Protein AF-A0A3N4KY71-F1 (afdb_monomer)

Secondary structure (DSSP, 8-state):
--HHHHHHHHHHHHH-HHHHHHTTTS-HHHHHHTTSPPPSS--TT--HHHHHHHHHHHHHHHHHHSPPP---TTS-S---HHHHHHHHHHHHHIIIIIIGGGSPTT-S--HHHHGGG-S-GGGGG-TT-------HHHHHHHHHHHHHHHHS-HHHHHHHHHHTHHHHHHHHHHHHH--SS--TTHHHHHHHHHHHHHHHIIIIISSTTGGGS-SS--HHHH-HHHHHHHHHHHHHHH-S----

Structure (mmCIF, N/CA/C/O backbone):
data_AF-A0A3N4KY71-F1
#
_entry.id   AF-A0A3N4KY71-F1
#
loop_
_atom_site.group_PDB
_atom_site.id
_atom_site.type_symbol
_atom_site.label_atom_id
_atom_site.label_alt_id
_atom_site.label_comp_id
_atom_site.label_asym_id
_atom_site.label_entity_id
_atom_site.label_seq_id
_atom_site.pdbx_PDB_ins_code
_atom_site.Cartn_x
_atom_site.Cartn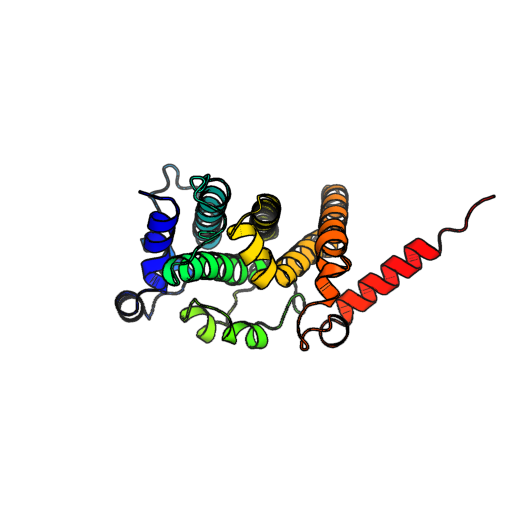_y
_atom_site.Cartn_z
_atom_site.occupancy
_atom_site.B_iso_or_equiv
_atom_site.auth_seq_id
_atom_site.auth_comp_id
_atom_site.auth_asym_id
_atom_site.auth_atom_id
_atom_site.pdbx_PDB_model_num
ATOM 1 N N . MET A 1 1 ? -18.749 11.677 10.607 1.00 60.19 1 MET A N 1
ATOM 2 C CA . MET A 1 1 ? -17.844 10.523 10.806 1.00 60.19 1 MET A CA 1
ATOM 3 C C . MET A 1 1 ? -16.418 11.033 10.727 1.00 60.19 1 MET A C 1
ATOM 5 O O . MET A 1 1 ? -16.183 11.971 9.977 1.00 60.19 1 MET A O 1
ATOM 9 N N . THR A 1 2 ? -15.496 10.505 11.531 1.00 84.38 2 THR A N 1
ATOM 10 C CA . THR A 1 2 ? -14.066 10.832 11.399 1.00 84.38 2 THR A CA 1
ATOM 11 C C . THR A 1 2 ? -13.453 9.978 10.287 1.00 84.38 2 THR A C 1
ATOM 13 O O . THR A 1 2 ? -13.909 8.852 10.074 1.00 84.38 2 THR A O 1
ATOM 16 N N . ALA A 1 3 ? -12.398 10.460 9.622 1.00 85.62 3 ALA A N 1
ATOM 17 C CA . ALA A 1 3 ? -11.693 9.698 8.579 1.00 85.62 3 ALA A CA 1
ATOM 18 C C . ALA A 1 3 ? -11.236 8.313 9.068 1.00 85.62 3 ALA A C 1
ATOM 20 O O . ALA A 1 3 ? -11.264 7.321 8.347 1.00 85.62 3 ALA A O 1
ATOM 21 N N . LEU A 1 4 ? -10.879 8.227 10.349 1.00 87.31 4 LEU A N 1
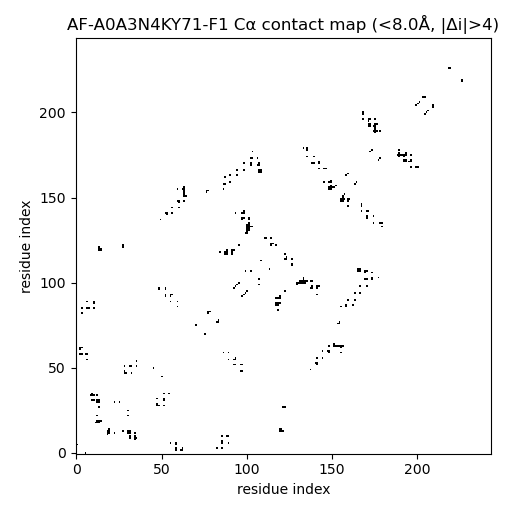ATOM 22 C CA . LEU A 1 4 ? -10.481 6.977 10.972 1.00 87.31 4 LEU A CA 1
ATOM 23 C C . LEU A 1 4 ? -11.653 6.011 11.196 1.00 87.31 4 LEU A C 1
ATOM 25 O O . LEU A 1 4 ? -11.498 4.812 10.982 1.00 87.31 4 LEU A O 1
ATOM 29 N N . SER A 1 5 ? -12.829 6.516 11.588 1.00 88.81 5 SER A N 1
ATOM 30 C CA . SER A 1 5 ? -14.039 5.686 11.700 1.00 88.81 5 SER A CA 1
ATOM 31 C C . SER A 1 5 ? -14.493 5.149 10.340 1.00 88.81 5 SER A C 1
ATOM 33 O O . SER A 1 5 ? -14.963 4.018 10.244 1.00 88.81 5 SER A O 1
ATOM 35 N N . GLU A 1 6 ? -14.291 5.929 9.276 1.00 91.81 6 GLU A N 1
ATOM 36 C CA . GLU A 1 6 ? -14.543 5.496 7.903 1.00 91.81 6 GLU A CA 1
ATOM 37 C C . GLU A 1 6 ? -13.554 4.404 7.478 1.00 91.81 6 GLU A C 1
ATOM 39 O O . GLU A 1 6 ? -13.970 3.358 6.987 1.00 91.81 6 GLU A O 1
ATOM 44 N N . ALA A 1 7 ? -12.264 4.568 7.783 1.00 91.44 7 ALA A N 1
ATOM 45 C CA . ALA A 1 7 ? -11.261 3.533 7.542 1.00 91.44 7 ALA A CA 1
ATOM 46 C C . ALA A 1 7 ? -11.532 2.235 8.320 1.00 91.44 7 ALA A C 1
ATOM 48 O O . ALA A 1 7 ? -11.337 1.141 7.790 1.00 91.44 7 ALA A O 1
ATOM 49 N N . GLN A 1 8 ? -12.015 2.336 9.561 1.00 92.38 8 GLN A N 1
ATOM 50 C CA . GLN A 1 8 ? -12.438 1.179 10.354 1.00 92.38 8 GLN A CA 1
ATOM 51 C C . GLN A 1 8 ? -13.625 0.458 9.714 1.00 92.38 8 GLN A C 1
ATOM 53 O O . GLN A 1 8 ? -13.618 -0.771 9.643 1.00 92.38 8 GLN A O 1
ATOM 58 N N . TYR A 1 9 ? -14.620 1.202 9.224 1.00 92.81 9 TYR A N 1
ATOM 59 C CA . TYR A 1 9 ? -15.756 0.631 8.503 1.00 92.81 9 TYR A CA 1
ATOM 60 C C . TYR A 1 9 ? -15.306 -0.062 7.213 1.00 92.81 9 TYR A C 1
ATOM 62 O O . TYR A 1 9 ? -15.629 -1.232 7.000 1.00 92.81 9 TYR A O 1
ATOM 70 N N . PHE A 1 10 ? -14.486 0.616 6.409 1.00 94.00 10 PHE A N 1
ATOM 71 C CA . PHE A 1 10 ? -13.933 0.086 5.167 1.00 94.00 10 PHE A CA 1
ATOM 72 C C . PHE A 1 10 ? -13.163 -1.224 5.388 1.00 94.00 10 PHE A C 1
ATOM 74 O O . PHE A 1 10 ? -13.387 -2.199 4.673 1.00 94.00 10 PHE A O 1
ATOM 81 N N . LEU A 1 11 ? -12.317 -1.284 6.421 1.00 92.00 11 LEU A N 1
ATOM 82 C CA . LEU A 1 11 ? -11.509 -2.460 6.762 1.00 92.00 11 LEU A CA 1
ATOM 83 C C . LEU A 1 11 ? -12.246 -3.504 7.614 1.00 92.00 11 LEU A C 1
ATOM 85 O O . LEU A 1 11 ? -11.703 -4.588 7.858 1.00 92.00 11 LEU A O 1
ATOM 89 N N . SER A 1 12 ? -13.470 -3.225 8.066 1.00 91.19 12 SER A N 1
ATOM 90 C CA . SER A 1 12 ? -14.244 -4.151 8.898 1.00 91.19 12 SER A CA 1
ATOM 91 C C . SER A 1 12 ? -14.394 -5.546 8.284 1.00 91.19 12 SER A C 1
ATOM 93 O O . SER A 1 12 ? -14.219 -6.509 9.039 1.00 91.19 12 SER A O 1
ATOM 95 N N . PRO A 1 13 ? -14.560 -5.722 6.950 1.00 87.69 13 PRO A N 1
ATOM 96 C CA . PRO A 1 13 ? -14.676 -7.047 6.374 1.00 87.69 13 PRO A CA 1
ATOM 97 C C . PRO A 1 13 ? -13.445 -7.891 6.661 1.00 87.69 13 PRO A C 1
ATOM 99 O O . PRO A 1 13 ? -13.593 -9.092 6.826 1.00 87.69 13 PRO A O 1
ATOM 102 N N . VAL A 1 14 ? -12.249 -7.295 6.743 1.00 86.19 14 VAL A N 1
ATOM 103 C CA . VAL A 1 14 ? -10.957 -8.000 6.833 1.00 86.19 14 VAL A CA 1
ATOM 104 C C . VAL A 1 14 ? -10.339 -7.993 8.233 1.00 86.19 14 VAL A C 1
ATOM 106 O O . VAL A 1 14 ? -9.448 -8.801 8.500 1.00 86.19 14 VAL A O 1
ATOM 109 N N . LEU A 1 15 ? -10.803 -7.115 9.127 1.00 85.94 15 LEU A N 1
ATOM 110 C CA . LEU A 1 15 ? -10.312 -6.998 10.504 1.00 85.94 15 LEU A CA 1
ATOM 111 C C . LEU A 1 15 ? -11.246 -7.615 11.548 1.00 85.94 15 LEU A C 1
ATOM 113 O O . LEU A 1 15 ? -10.749 -8.083 12.582 1.00 85.94 15 LEU A O 1
ATOM 117 N N . ASP A 1 16 ? -12.559 -7.615 11.303 1.00 85.94 16 ASP A N 1
ATOM 118 C CA . ASP A 1 16 ? -13.542 -8.221 12.200 1.00 85.94 16 ASP A CA 1
ATOM 119 C C . ASP A 1 16 ? -13.574 -9.739 12.000 1.00 85.94 16 ASP A C 1
ATOM 121 O O . ASP A 1 16 ? -13.695 -10.261 10.890 1.00 85.94 16 ASP A O 1
ATOM 125 N N . ARG A 1 17 ? -13.470 -10.467 13.112 1.00 82.06 17 ARG A N 1
ATOM 126 C CA . ARG A 1 17 ? -13.488 -11.927 13.138 1.00 82.06 17 ARG A CA 1
ATOM 127 C C . ARG A 1 17 ? -14.810 -12.494 12.628 1.00 82.06 17 ARG A C 1
ATOM 129 O O . ARG A 1 17 ? -14.790 -13.546 11.995 1.00 82.06 17 ARG A O 1
ATOM 136 N N . THR A 1 18 ? -15.931 -11.830 12.896 1.00 82.44 18 THR A N 1
ATOM 137 C CA . THR A 1 18 ? -17.250 -12.298 12.446 1.00 82.44 18 THR A CA 1
ATOM 138 C C . THR A 1 18 ? -17.351 -12.208 10.924 1.00 82.44 18 THR A C 1
ATOM 140 O O . THR A 1 18 ? -17.594 -13.212 10.259 1.00 82.44 18 THR A O 1
ATOM 143 N N . GLN A 1 19 ? -17.009 -11.046 10.367 1.00 82.00 19 GLN A N 1
ATOM 144 C CA . GLN A 1 19 ? -16.960 -10.787 8.929 1.00 82.00 19 GLN A CA 1
ATOM 145 C C . GLN A 1 19 ? -15.947 -11.684 8.201 1.00 82.00 19 GLN A C 1
ATOM 147 O O . GLN A 1 19 ? -16.213 -12.170 7.101 1.00 82.00 19 GLN A O 1
ATOM 152 N N . LEU A 1 20 ? -14.801 -11.969 8.833 1.00 79.00 20 LEU A N 1
ATOM 153 C CA . LEU A 1 20 ? -13.797 -12.907 8.323 1.00 79.00 20 LEU A CA 1
ATOM 154 C C . LEU A 1 20 ? -14.339 -14.320 8.122 1.00 79.00 20 LEU A C 1
ATOM 156 O O . LEU A 1 20 ? -13.936 -14.985 7.168 1.00 79.00 20 LEU A O 1
ATOM 160 N N . LEU A 1 21 ? -15.223 -14.776 9.007 1.00 79.19 21 LEU A N 1
ATOM 161 C CA . LEU A 1 21 ? -15.862 -16.083 8.884 1.00 79.19 21 LEU A CA 1
ATOM 162 C C . LEU A 1 21 ? -16.961 -16.058 7.819 1.00 79.19 21 LEU A C 1
ATOM 164 O O . LEU A 1 21 ? -17.016 -16.973 7.000 1.00 79.19 21 LEU A O 1
ATOM 168 N N . THR A 1 22 ? -17.769 -14.996 7.785 1.00 83.06 22 THR A N 1
ATOM 169 C CA . THR A 1 22 ? -18.856 -14.822 6.808 1.00 83.06 22 THR A CA 1
ATOM 170 C C . THR A 1 22 ? -18.339 -14.789 5.371 1.00 83.06 22 THR A C 1
ATOM 172 O O . THR A 1 22 ? -18.893 -15.441 4.491 1.00 83.06 22 THR A O 1
ATOM 175 N N . HIS A 1 23 ? -17.240 -14.075 5.130 1.00 78.94 23 HIS A N 1
ATOM 176 C CA . HIS A 1 23 ? -16.702 -13.844 3.789 1.00 78.94 23 HIS A CA 1
ATOM 177 C C . HIS A 1 23 ? -15.424 -14.638 3.501 1.00 78.94 23 HIS A C 1
ATOM 179 O O . HIS A 1 23 ? -14.626 -14.247 2.651 1.00 78.94 23 HIS A O 1
ATOM 185 N N . ARG A 1 24 ? -15.203 -15.761 4.196 1.00 75.75 24 ARG A N 1
ATOM 186 C CA . ARG A 1 24 ? -13.956 -16.542 4.099 1.00 75.75 24 ARG A CA 1
ATOM 187 C C . ARG A 1 24 ? -13.609 -16.988 2.672 1.00 75.75 24 ARG A C 1
ATOM 189 O O . ARG A 1 24 ? -12.430 -17.112 2.359 1.00 75.75 24 ARG A O 1
ATOM 196 N N . ASN A 1 25 ? -14.620 -17.219 1.837 1.00 78.88 25 ASN A N 1
ATOM 197 C CA . ASN A 1 25 ? -14.453 -17.738 0.477 1.00 78.88 25 ASN A CA 1
ATOM 198 C C . ASN A 1 25 ? -14.238 -16.642 -0.578 1.00 78.88 25 ASN A C 1
ATOM 200 O O . ASN A 1 25 ? -13.968 -16.964 -1.729 1.00 78.88 25 ASN A O 1
ATOM 204 N N . LEU A 1 26 ? -14.370 -15.366 -0.205 1.00 81.06 26 LEU A N 1
ATOM 205 C CA . LEU A 1 26 ? -14.164 -14.250 -1.123 1.00 81.06 26 LEU A CA 1
ATOM 206 C C . LEU A 1 26 ? -12.697 -13.791 -1.088 1.00 81.06 26 LEU A C 1
ATOM 208 O O . LEU A 1 26 ? -12.095 -13.738 -0.005 1.00 81.06 26 LEU A O 1
ATOM 212 N N . PRO A 1 27 ? -12.106 -13.424 -2.237 1.00 82.75 27 PRO A N 1
ATOM 213 C CA . PRO A 1 27 ? -10.776 -12.837 -2.263 1.00 82.75 27 PRO A CA 1
ATOM 214 C C . PRO A 1 27 ? -10.775 -11.465 -1.568 1.00 82.75 27 PRO A C 1
ATOM 216 O O . PRO A 1 27 ? -11.809 -10.823 -1.393 1.00 82.75 27 PRO A O 1
ATOM 219 N N . LEU A 1 28 ? -9.591 -11.022 -1.131 1.00 85.69 28 LEU A N 1
ATOM 220 C CA . LEU A 1 28 ? -9.423 -9.826 -0.297 1.00 85.69 28 LEU A CA 1
ATOM 221 C C . LEU A 1 28 ? -10.085 -8.578 -0.899 1.00 85.69 28 LEU A C 1
ATOM 223 O O . LEU A 1 28 ? -10.824 -7.884 -0.203 1.00 85.69 28 LEU A O 1
ATOM 227 N N . LEU A 1 29 ? -9.832 -8.320 -2.183 1.00 88.19 29 LEU A N 1
ATOM 228 C CA . LEU A 1 29 ? -10.351 -7.149 -2.887 1.00 88.19 29 LEU A CA 1
ATOM 229 C C . LEU A 1 29 ? -11.879 -7.178 -3.010 1.00 88.19 29 LEU A C 1
ATOM 231 O O . LEU A 1 29 ? -12.509 -6.165 -2.728 1.00 88.19 29 LEU A O 1
ATOM 235 N N . ASP A 1 30 ? -12.478 -8.333 -3.314 1.00 87.50 30 ASP A N 1
ATOM 236 C CA . ASP A 1 30 ? -13.941 -8.479 -3.377 1.00 87.50 30 ASP A CA 1
ATOM 237 C C . ASP A 1 30 ? -14.596 -8.187 -2.026 1.00 87.50 30 ASP A C 1
ATOM 239 O O . ASP A 1 30 ? -15.667 -7.591 -1.958 1.00 87.50 30 ASP A O 1
ATOM 243 N N . ARG A 1 31 ? -13.942 -8.568 -0.924 1.00 87.75 31 ARG A N 1
ATOM 244 C CA . ARG A 1 31 ? -14.452 -8.306 0.429 1.00 87.75 31 ARG A CA 1
ATOM 245 C C . 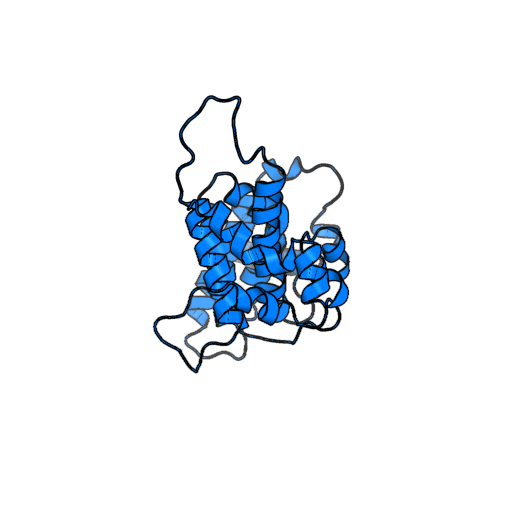ARG A 1 31 ? -14.430 -6.831 0.779 1.00 87.75 31 ARG A C 1
ATOM 247 O O . ARG A 1 31 ? -15.371 -6.344 1.393 1.00 87.75 31 ARG A O 1
ATOM 254 N N . LEU A 1 32 ? -13.353 -6.144 0.413 1.00 89.50 32 LEU A N 1
ATOM 255 C CA . LEU A 1 32 ? -13.221 -4.703 0.617 1.00 89.50 32 LEU A CA 1
ATOM 256 C C . LEU A 1 32 ? -14.132 -3.915 -0.327 1.00 89.50 32 LEU A C 1
ATOM 258 O O . LEU A 1 32 ? -14.579 -2.828 0.019 1.00 89.50 32 LEU A O 1
ATOM 262 N N . ALA A 1 33 ? -14.471 -4.475 -1.487 1.00 90.12 33 ALA A N 1
ATOM 263 C CA . ALA A 1 33 ? -15.411 -3.861 -2.412 1.00 90.12 33 ALA A CA 1
ATOM 264 C C . ALA A 1 33 ? -16.828 -3.722 -1.834 1.00 90.12 33 ALA A C 1
ATOM 266 O O . ALA A 1 33 ? -17.552 -2.808 -2.221 1.00 90.12 33 ALA A O 1
ATOM 267 N N . LEU A 1 34 ? -17.211 -4.578 -0.876 1.00 88.75 34 LEU A N 1
ATOM 268 C CA . LEU A 1 34 ? -18.522 -4.534 -0.212 1.00 88.75 34 LEU A CA 1
ATOM 269 C C . LEU A 1 34 ? -18.744 -3.261 0.612 1.00 88.75 34 LEU A C 1
ATOM 271 O O . LEU A 1 34 ? -19.886 -2.875 0.851 1.00 88.75 34 LEU A O 1
ATOM 275 N N . THR A 1 35 ? -17.665 -2.632 1.077 1.00 90.56 35 THR A N 1
ATOM 276 C CA . THR A 1 35 ? -17.707 -1.432 1.922 1.00 90.56 35 THR A CA 1
ATOM 277 C C . THR A 1 35 ? -17.333 -0.165 1.163 1.00 90.56 35 THR A C 1
ATOM 279 O O . THR A 1 35 ? -17.291 0.905 1.770 1.00 90.56 35 THR A O 1
ATOM 282 N N . LEU A 1 36 ? -17.089 -0.258 -0.150 1.00 89.69 36 LEU A N 1
ATOM 283 C CA . LEU A 1 36 ? -16.794 0.910 -0.968 1.00 89.69 36 LEU A CA 1
ATOM 284 C C . LEU A 1 36 ? -18.019 1.826 -1.091 1.00 89.69 36 LEU A C 1
ATOM 286 O O . LEU A 1 36 ? -19.146 1.342 -1.241 1.00 89.69 36 LEU A O 1
ATOM 290 N N . PRO A 1 37 ? -17.813 3.154 -1.090 1.00 86.38 37 PRO A N 1
ATOM 291 C CA . PRO A 1 37 ? -18.877 4.082 -1.425 1.00 86.38 37 PRO A CA 1
ATOM 292 C C . PRO A 1 37 ? -19.323 3.868 -2.885 1.00 86.38 37 PRO A C 1
ATOM 294 O O . PRO A 1 37 ? -18.501 3.525 -3.742 1.00 86.38 37 PRO A O 1
ATOM 297 N N . PRO A 1 38 ? -20.613 4.077 -3.201 1.00 77.44 38 PRO A N 1
ATOM 298 C CA . PRO A 1 38 ? -21.105 3.958 -4.567 1.00 77.44 38 PRO A CA 1
ATOM 299 C C . PRO A 1 38 ? -20.396 4.980 -5.464 1.00 77.44 38 PRO A C 1
ATOM 301 O O . PRO A 1 38 ? -20.465 6.184 -5.218 1.00 77.44 38 PRO A O 1
ATOM 304 N N . SER A 1 39 ? -19.706 4.499 -6.503 1.00 71.75 39 SER A N 1
ATOM 305 C CA . SER A 1 39 ? -19.050 5.390 -7.463 1.00 71.75 39 SER A CA 1
ATOM 306 C C . SER A 1 39 ? -20.112 6.147 -8.273 1.00 71.75 39 SER A C 1
ATOM 308 O O . SER A 1 39 ? -20.973 5.496 -8.872 1.00 71.75 39 SER A O 1
ATOM 310 N N . PRO A 1 40 ? -20.060 7.490 -8.345 1.00 62.19 40 PRO A N 1
ATOM 311 C CA . PRO A 1 40 ? -21.011 8.284 -9.125 1.00 62.19 40 PRO A CA 1
ATOM 312 C C . PRO A 1 40 ? -20.876 8.051 -10.639 1.00 62.19 40 PRO A C 1
ATOM 314 O O . PRO A 1 40 ? -21.820 8.300 -11.385 1.00 62.19 40 PRO A O 1
ATOM 317 N N . THR A 1 41 ? -19.731 7.536 -11.096 1.00 62.09 41 THR A N 1
ATOM 318 C CA . THR A 1 41 ? -19.477 7.192 -12.498 1.00 62.09 41 THR A CA 1
ATOM 319 C C . THR A 1 41 ? -18.777 5.836 -12.577 1.00 62.09 41 THR A C 1
ATOM 321 O O . THR A 1 41 ? -17.652 5.700 -12.081 1.00 62.09 41 THR A O 1
ATOM 324 N N . PRO A 1 42 ? -19.404 4.801 -13.161 1.00 61.00 42 PRO A N 1
ATOM 325 C CA . PRO A 1 42 ? -18.711 3.557 -13.444 1.00 61.00 42 PRO A CA 1
ATOM 326 C C . PRO A 1 42 ? -17.726 3.809 -14.587 1.00 61.00 42 PRO A C 1
ATOM 328 O O . PRO A 1 42 ? -18.122 3.857 -15.746 1.00 61.00 42 PRO A O 1
ATOM 331 N N . ASP A 1 43 ? -16.448 3.990 -14.256 1.00 70.88 43 ASP A N 1
ATOM 332 C CA . ASP A 1 43 ? -15.378 3.885 -15.244 1.00 70.88 43 ASP A CA 1
ATOM 333 C C . ASP A 1 43 ? -15.193 2.392 -15.583 1.00 70.88 43 ASP A C 1
ATOM 335 O O . ASP A 1 43 ? -14.810 1.610 -14.697 1.00 70.88 43 ASP A O 1
ATOM 339 N N . PRO A 1 44 ? -15.519 1.959 -16.817 1.00 63.84 44 PRO A N 1
ATOM 340 C CA . PRO A 1 44 ? -15.381 0.566 -17.225 1.00 63.84 44 PRO A CA 1
ATOM 341 C C . PRO A 1 44 ? -13.914 0.122 -17.325 1.00 63.84 44 PRO A C 1
ATOM 343 O O . PRO A 1 44 ? -13.660 -1.080 -17.301 1.00 63.84 44 PRO A O 1
ATOM 346 N N . ALA A 1 45 ? -12.955 1.052 -17.408 1.00 70.00 45 ALA A N 1
ATOM 347 C CA . ALA A 1 45 ? -11.528 0.736 -17.468 1.00 70.00 45 ALA A CA 1
ATOM 348 C C . ALA A 1 45 ? -10.909 0.497 -16.080 1.00 70.00 45 ALA A C 1
ATOM 350 O O . ALA A 1 45 ? -9.821 -0.071 -15.970 1.00 70.00 45 ALA A O 1
ATOM 351 N N . GLN A 1 46 ? -11.586 0.913 -15.006 1.00 78.81 46 GLN A N 1
ATOM 352 C CA . GLN A 1 46 ? -11.009 0.872 -13.670 1.00 78.81 46 GLN A CA 1
ATOM 353 C C . GLN A 1 46 ? -11.191 -0.504 -13.013 1.00 78.81 46 GLN A C 1
ATOM 355 O O . GLN A 1 46 ? -12.306 -0.921 -12.671 1.00 78.81 46 GLN A O 1
ATOM 360 N N . THR A 1 47 ? -10.065 -1.186 -12.789 1.00 87.00 47 THR A N 1
ATOM 361 C CA . THR A 1 47 ? -10.017 -2.491 -12.119 1.00 87.00 47 THR A CA 1
ATOM 362 C C . THR A 1 47 ? -10.524 -2.405 -10.677 1.00 87.00 47 THR A C 1
ATOM 364 O O . THR A 1 47 ? -10.484 -1.352 -10.034 1.00 87.00 47 THR A O 1
ATOM 367 N N . LEU A 1 48 ? -10.981 -3.537 -10.132 1.00 88.25 48 LEU A N 1
ATOM 368 C CA . LEU A 1 48 ? -11.415 -3.612 -8.736 1.00 88.25 48 LEU A CA 1
ATOM 369 C C . LEU A 1 48 ? -10.305 -3.187 -7.766 1.00 88.25 48 LEU A C 1
ATOM 371 O O . LEU A 1 48 ? -10.553 -2.436 -6.826 1.00 88.25 48 LEU A O 1
ATOM 375 N N . ALA A 1 49 ? -9.075 -3.634 -8.028 1.00 88.00 49 ALA A N 1
ATOM 376 C CA . ALA A 1 49 ? -7.909 -3.268 -7.237 1.00 88.00 49 ALA A CA 1
ATOM 377 C C . ALA A 1 49 ? -7.665 -1.763 -7.248 1.00 88.00 49 ALA A C 1
ATOM 379 O O . ALA A 1 49 ? -7.493 -1.176 -6.184 1.00 88.00 49 ALA A O 1
ATOM 380 N N . SER A 1 50 ? -7.727 -1.133 -8.426 1.00 89.06 50 SER A N 1
ATOM 381 C CA . SER A 1 50 ? -7.599 0.318 -8.548 1.00 89.06 50 SER A CA 1
ATOM 382 C C . SER A 1 50 ? -8.654 1.034 -7.699 1.00 89.06 50 SER A C 1
ATOM 384 O O . SER A 1 50 ? -8.294 1.879 -6.890 1.00 89.06 50 SER A O 1
ATOM 386 N N . LYS A 1 51 ? -9.930 0.625 -7.754 1.00 90.56 51 LYS A N 1
ATOM 387 C CA . LYS A 1 51 ? -11.004 1.224 -6.932 1.00 90.56 51 LYS A CA 1
ATOM 388 C C . LYS A 1 51 ? -10.730 1.116 -5.431 1.00 90.56 51 LYS A C 1
ATOM 390 O O . LYS A 1 51 ? -10.806 2.112 -4.711 1.00 90.56 51 LYS A O 1
ATOM 395 N N . VAL A 1 52 ? -10.392 -0.088 -4.967 1.00 92.50 52 VAL A N 1
ATOM 396 C CA . VAL A 1 52 ? -10.109 -0.369 -3.551 1.00 92.50 52 VAL A CA 1
ATOM 397 C C . VAL A 1 52 ? -8.896 0.428 -3.064 1.00 92.50 52 VAL A C 1
ATOM 399 O O . VAL A 1 52 ? -8.943 1.034 -1.994 1.00 92.50 52 VAL A O 1
ATOM 402 N N . LEU A 1 53 ? -7.820 0.463 -3.852 1.00 93.44 53 LEU A N 1
ATOM 403 C CA . LEU A 1 53 ? -6.569 1.122 -3.483 1.00 93.44 53 LEU A CA 1
ATOM 404 C C . LEU A 1 53 ? -6.664 2.644 -3.568 1.00 93.44 53 LEU A C 1
ATOM 406 O O . LEU A 1 53 ? -6.165 3.320 -2.674 1.00 93.44 53 LEU A O 1
ATOM 410 N N . THR A 1 54 ? -7.364 3.195 -4.561 1.00 93.38 54 THR A N 1
ATOM 411 C CA . THR A 1 54 ? -7.652 4.634 -4.628 1.00 93.38 54 THR A CA 1
ATOM 412 C C . THR A 1 54 ? -8.454 5.087 -3.410 1.00 93.38 54 THR A C 1
ATOM 414 O O . THR A 1 54 ? -8.125 6.111 -2.812 1.00 93.38 54 THR A O 1
ATOM 417 N N . HIS A 1 55 ? -9.458 4.316 -2.980 1.00 94.44 55 HIS A N 1
ATOM 418 C CA . HIS A 1 55 ? -10.197 4.642 -1.760 1.00 94.44 55 HIS A CA 1
ATOM 419 C C . HIS A 1 55 ? -9.317 4.524 -0.502 1.00 94.44 55 HIS A C 1
ATOM 421 O O . HIS A 1 55 ? -9.340 5.412 0.348 1.00 94.44 55 HIS A O 1
ATOM 427 N N . ALA A 1 56 ? -8.474 3.491 -0.403 1.00 94.94 56 ALA A N 1
ATOM 428 C CA . ALA A 1 56 ? -7.527 3.350 0.705 1.00 94.94 56 ALA A CA 1
ATOM 429 C C . ALA A 1 56 ? -6.522 4.519 0.781 1.00 94.94 56 ALA A C 1
ATOM 431 O O . ALA A 1 56 ? -6.232 5.005 1.876 1.00 94.94 56 ALA A O 1
ATOM 432 N N . LEU A 1 57 ? -6.026 5.002 -0.365 1.00 94.81 57 LEU A N 1
ATOM 433 C CA . LEU A 1 57 ? -5.170 6.190 -0.451 1.00 94.81 57 LEU A CA 1
ATOM 434 C C . LEU A 1 57 ? -5.911 7.457 -0.028 1.00 94.81 57 LEU A C 1
ATOM 436 O O . LEU A 1 57 ? -5.358 8.248 0.730 1.00 94.81 5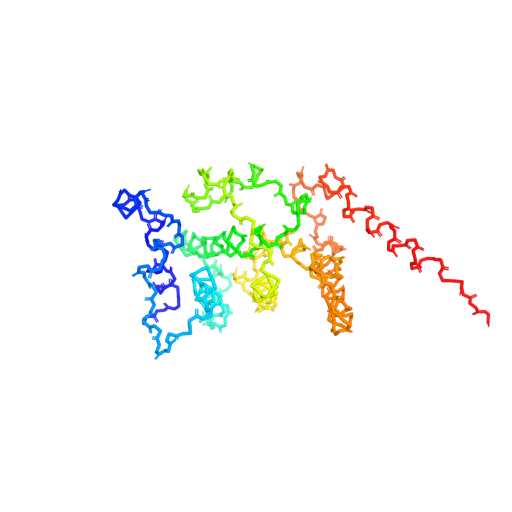7 LEU A O 1
ATOM 440 N N . HIS A 1 58 ? -7.165 7.626 -0.456 1.00 94.06 58 HIS A N 1
ATOM 441 C CA . HIS A 1 58 ? -7.998 8.747 -0.026 1.00 94.06 58 HIS A CA 1
ATOM 442 C C . HIS A 1 58 ? -8.143 8.778 1.502 1.00 94.06 58 HIS A C 1
ATOM 444 O O . HIS A 1 58 ? -7.894 9.806 2.126 1.00 94.06 58 HIS A O 1
ATOM 450 N N . LEU A 1 59 ? -8.455 7.634 2.120 1.00 94.06 59 LEU A N 1
ATOM 451 C CA . LEU A 1 59 ? -8.543 7.516 3.577 1.00 94.06 59 LEU A CA 1
ATOM 452 C C . LEU A 1 59 ? -7.209 7.832 4.262 1.00 94.06 59 LEU A C 1
ATOM 454 O O . LEU A 1 59 ? -7.190 8.568 5.249 1.00 94.06 59 LEU A O 1
ATOM 458 N N . LEU A 1 60 ? -6.090 7.316 3.739 1.00 94.06 60 LEU A N 1
ATOM 459 C CA . LEU A 1 60 ? -4.756 7.607 4.270 1.00 94.06 60 LEU A CA 1
ATOM 460 C C . LEU A 1 60 ? -4.432 9.104 4.186 1.00 94.06 60 LEU A C 1
ATOM 462 O O . LEU A 1 60 ? -3.946 9.674 5.165 1.00 94.06 60 LEU A O 1
ATOM 466 N N . HIS A 1 61 ? -4.721 9.744 3.054 1.00 92.81 61 HIS A N 1
ATOM 467 C CA . HIS A 1 61 ? -4.513 11.174 2.851 1.00 92.81 61 HIS A CA 1
ATOM 468 C C . HIS A 1 61 ? -5.367 11.997 3.825 1.00 92.81 61 HIS A C 1
ATOM 470 O O . HIS A 1 61 ? -4.840 12.862 4.527 1.00 92.81 61 HIS A O 1
ATOM 476 N N . THR A 1 62 ? -6.661 11.685 3.963 1.00 91.50 62 THR A N 1
ATOM 477 C CA . THR A 1 62 ? -7.549 12.387 4.904 1.00 91.50 62 THR A CA 1
ATOM 478 C C . THR A 1 62 ? -7.087 12.189 6.353 1.00 91.50 62 THR A C 1
ATOM 480 O O . THR A 1 62 ? -7.060 13.150 7.121 1.00 91.50 62 THR A O 1
ATOM 483 N N . ILE A 1 63 ? -6.646 10.985 6.747 1.00 89.62 63 ILE A N 1
ATOM 484 C CA . ILE A 1 63 ? -6.060 10.736 8.082 1.00 89.62 63 ILE A CA 1
ATOM 485 C C . ILE A 1 63 ? -4.781 11.563 8.292 1.00 89.62 63 ILE A C 1
ATOM 487 O O . ILE A 1 63 ? -4.558 12.073 9.388 1.00 89.62 63 ILE A O 1
ATOM 491 N N . SER A 1 64 ? -3.952 11.701 7.257 1.00 87.44 64 SER A N 1
ATOM 492 C CA . SER A 1 64 ? -2.663 12.404 7.316 1.00 87.44 64 SER A CA 1
ATOM 493 C C . SER A 1 64 ? -2.806 13.926 7.389 1.00 87.44 64 SER A C 1
ATOM 495 O O . SER A 1 64 ? -1.968 14.593 7.991 1.00 87.44 64 SER A O 1
ATOM 497 N N . THR A 1 65 ? -3.862 14.473 6.786 1.00 86.38 65 THR A N 1
ATOM 498 C CA . THR A 1 65 ? -4.115 15.920 6.690 1.00 86.38 65 THR A CA 1
ATOM 499 C C . THR A 1 65 ? -5.075 16.446 7.752 1.00 86.38 65 THR A C 1
ATOM 501 O O . THR A 1 65 ? -5.094 17.650 8.003 1.00 86.38 65 THR A O 1
ATOM 504 N N . THR A 1 66 ? -5.853 15.577 8.409 1.00 80.69 66 THR A N 1
ATOM 505 C CA . THR A 1 66 ? -6.767 16.003 9.476 1.00 80.69 66 THR A CA 1
ATOM 506 C C . THR A 1 66 ? -5.955 16.491 10.685 1.00 80.69 66 THR A C 1
ATOM 508 O O . THR A 1 66 ? -5.267 15.686 11.322 1.00 80.69 66 THR A O 1
ATOM 511 N N . PRO A 1 67 ? -6.033 17.785 11.054 1.00 62.06 67 PRO A N 1
ATOM 512 C CA . PRO A 1 67 ? -5.300 18.310 12.195 1.00 62.06 67 PRO A CA 1
ATOM 513 C C . PRO A 1 67 ? -5.816 17.647 13.471 1.00 62.06 67 PRO A C 1
ATOM 515 O O . PRO A 1 67 ? -6.987 17.766 13.834 1.00 62.06 67 PRO A O 1
ATOM 518 N N . THR A 1 68 ? -4.936 16.925 14.161 1.00 56.66 68 THR A N 1
ATOM 519 C CA . THR A 1 68 ? -5.246 16.423 15.501 1.00 56.66 68 THR A CA 1
ATOM 520 C C . THR A 1 68 ? -5.272 17.636 16.438 1.00 56.66 68 THR A C 1
ATOM 522 O O . THR A 1 68 ? -4.285 18.376 16.457 1.00 56.66 68 THR A O 1
ATOM 525 N N . PRO A 1 69 ? -6.369 17.909 17.169 1.00 44.81 69 PRO A N 1
ATOM 526 C CA . PRO A 1 69 ? -6.447 19.085 18.024 1.00 44.81 69 PRO A CA 1
ATOM 527 C C . PRO A 1 69 ? -5.313 19.067 19.051 1.00 44.81 69 PRO A C 1
ATOM 529 O O . PRO A 1 69 ? -5.076 18.066 19.725 1.00 44.81 69 PRO A O 1
ATOM 532 N N . THR A 1 70 ? -4.601 20.188 19.124 1.00 38.94 70 THR A N 1
ATOM 533 C CA . THR A 1 70 ? -3.477 20.464 20.016 1.00 38.94 70 THR A CA 1
ATOM 534 C C . THR A 1 70 ? -3.856 20.178 21.469 1.00 38.94 70 THR A C 1
ATOM 536 O O . THR A 1 70 ? -4.514 20.990 22.114 1.00 38.94 70 THR A O 1
ATOM 539 N N . ILE A 1 71 ? -3.428 19.037 22.007 1.00 41.56 71 ILE A N 1
ATOM 540 C CA . ILE A 1 71 ? -3.484 18.746 23.442 1.00 41.56 71 ILE A CA 1
ATOM 541 C C . ILE A 1 71 ? -2.081 18.302 23.855 1.00 41.56 71 ILE A C 1
ATOM 543 O O . ILE A 1 71 ? -1.585 17.313 23.328 1.00 41.56 71 ILE A O 1
ATOM 547 N N . THR A 1 72 ? -1.469 19.111 24.731 1.00 36.84 72 THR A N 1
ATOM 548 C CA . THR A 1 72 ? -0.290 18.926 25.613 1.00 36.84 72 THR A CA 1
ATOM 549 C C . THR A 1 72 ? 0.740 17.809 25.322 1.00 36.84 72 THR A C 1
ATOM 551 O O . THR A 1 72 ? 0.393 16.700 24.941 1.00 36.84 72 THR A O 1
ATOM 554 N N . PRO A 1 73 ? 2.036 18.026 25.635 1.00 43.50 73 PRO A N 1
ATOM 555 C CA . PRO A 1 73 ? 3.153 17.120 25.301 1.00 43.50 73 PRO A CA 1
ATOM 556 C C . PRO A 1 73 ? 3.128 15.719 25.958 1.00 43.50 73 PRO A C 1
ATOM 558 O O . PRO A 1 73 ? 4.093 14.975 25.818 1.00 43.50 73 PRO A O 1
ATOM 561 N N . ALA A 1 74 ? 2.043 15.342 26.639 1.00 41.38 74 ALA A N 1
ATOM 562 C CA . ALA A 1 74 ? 1.798 14.007 27.184 1.00 41.38 74 ALA A CA 1
ATOM 563 C C . ALA A 1 74 ? 0.775 13.175 26.374 1.00 41.38 74 ALA A C 1
ATOM 565 O O . ALA A 1 74 ? 0.559 12.020 26.707 1.00 41.38 74 ALA A O 1
ATOM 566 N N . THR A 1 75 ? 0.155 13.734 25.326 1.00 43.44 75 THR A N 1
ATOM 567 C CA . THR A 1 75 ? -0.937 13.104 24.546 1.00 43.44 75 THR A CA 1
ATOM 568 C C . THR A 1 75 ? -0.618 13.074 23.050 1.00 43.44 75 THR A C 1
ATOM 570 O O . THR A 1 75 ? -1.386 13.536 22.206 1.00 43.44 75 THR A O 1
ATOM 573 N N . THR A 1 76 ? 0.568 12.583 22.697 1.00 44.16 76 THR A N 1
ATOM 574 C CA . THR A 1 76 ? 1.026 12.523 21.308 1.00 44.16 76 THR A CA 1
ATOM 575 C C . THR A 1 76 ? 0.719 11.165 20.670 1.00 44.16 76 THR A C 1
ATOM 577 O O . THR A 1 76 ? 1.178 10.125 21.116 1.00 44.16 76 THR A O 1
ATOM 580 N N . ALA A 1 77 ? 0.000 11.226 19.543 1.00 46.56 77 ALA A N 1
ATOM 581 C CA . ALA A 1 77 ? -0.043 10.226 18.473 1.00 46.56 77 ALA A CA 1
ATOM 582 C C . ALA A 1 77 ? -0.691 8.864 18.789 1.00 46.56 77 ALA A C 1
ATOM 584 O O . ALA A 1 77 ? -0.013 7.936 19.204 1.00 46.56 77 ALA A O 1
ATOM 585 N N . LEU A 1 78 ? -1.968 8.691 18.411 1.00 52.16 78 LEU A N 1
ATOM 586 C CA . LEU A 1 78 ? -2.601 7.370 18.265 1.00 52.16 78 LEU A CA 1
ATOM 587 C C . LEU A 1 78 ? -2.349 6.433 19.480 1.00 52.16 78 LEU A C 1
ATOM 589 O O . LEU A 1 78 ? -1.672 5.417 19.359 1.00 52.16 78 LEU A O 1
ATOM 593 N N . GLU A 1 79 ? -2.877 6.737 20.668 1.00 54.41 79 GLU A N 1
ATOM 594 C CA . GLU A 1 79 ? -2.767 5.799 21.807 1.00 54.41 79 GLU A CA 1
ATOM 595 C C . GLU A 1 79 ? -3.720 4.597 21.686 1.00 54.41 79 GLU A C 1
ATOM 597 O O . GLU A 1 79 ? -3.465 3.530 22.247 1.00 54.41 79 GLU A O 1
ATOM 602 N N . ASN A 1 80 ? -4.791 4.698 20.894 1.00 67.12 80 ASN A N 1
ATOM 603 C CA . ASN A 1 80 ? -5.697 3.571 20.715 1.00 67.12 80 ASN A CA 1
ATOM 604 C C . ASN A 1 80 ? -5.031 2.502 19.844 1.00 67.12 80 ASN A C 1
ATOM 606 O O . ASN A 1 80 ? -4.782 2.696 18.651 1.00 67.12 80 ASN A O 1
ATOM 610 N N . ALA A 1 81 ? -4.811 1.322 20.422 1.00 78.56 81 ALA A N 1
ATOM 611 C CA . ALA A 1 81 ? -4.358 0.141 19.689 1.00 78.56 81 ALA A CA 1
ATOM 612 C C . ALA A 1 81 ? -5.219 -0.126 18.437 1.00 78.56 81 ALA A C 1
ATOM 614 O O . ALA A 1 81 ? -4.702 -0.562 17.410 1.00 78.56 81 ALA A O 1
ATOM 615 N N . THR A 1 82 ? -6.515 0.196 18.497 1.00 83.88 82 THR A N 1
ATOM 616 C CA . THR A 1 82 ? -7.465 0.112 17.379 1.00 83.88 82 THR A CA 1
ATOM 617 C C . THR A 1 82 ? -7.113 1.051 16.227 1.00 83.88 82 THR A C 1
ATOM 619 O O . THR A 1 82 ? -7.150 0.648 15.063 1.00 83.88 82 THR A O 1
ATOM 622 N N . ASP A 1 83 ? -6.723 2.282 16.535 1.00 86.12 83 ASP A N 1
ATOM 623 C CA . ASP A 1 83 ? -6.402 3.311 15.549 1.00 86.12 83 ASP A CA 1
ATOM 624 C C . ASP A 1 83 ? -5.102 2.945 14.827 1.00 86.12 83 ASP A C 1
ATOM 626 O O . ASP A 1 83 ? -5.046 2.940 13.595 1.00 86.12 83 ASP A O 1
ATOM 630 N N . ASN A 1 84 ? -4.091 2.500 15.587 1.00 85.50 84 ASN A N 1
ATOM 631 C CA . ASN A 1 84 ? -2.823 2.026 15.021 1.00 85.50 84 ASN A CA 1
ATOM 632 C C . ASN A 1 84 ? -3.037 0.771 14.182 1.00 85.50 84 ASN A C 1
ATOM 634 O O . ASN A 1 84 ? -2.450 0.623 13.114 1.00 85.50 84 ASN A O 1
ATOM 638 N N . ARG A 1 85 ? -3.897 -0.139 14.648 1.00 88.62 85 ARG A N 1
ATOM 639 C CA . ARG A 1 85 ? -4.261 -1.346 13.906 1.00 88.62 85 ARG A CA 1
ATOM 640 C C . ARG A 1 85 ? -4.936 -1.002 12.578 1.00 88.62 85 ARG A C 1
ATOM 642 O O . ARG A 1 85 ? -4.630 -1.650 11.583 1.00 88.62 85 ARG A O 1
ATOM 649 N N . THR A 1 86 ? -5.807 0.004 12.562 1.00 90.88 86 THR A N 1
ATOM 650 C CA . THR A 1 86 ? -6.506 0.471 11.354 1.00 90.88 86 THR A CA 1
ATOM 651 C C . THR A 1 86 ? -5.521 1.077 10.361 1.00 90.88 86 THR A C 1
ATOM 653 O O . THR A 1 86 ? -5.481 0.656 9.208 1.00 90.88 86 THR A O 1
ATOM 656 N N . LEU A 1 87 ? -4.670 2.000 10.817 1.00 91.06 87 LEU A N 1
ATOM 657 C CA . LEU A 1 87 ? -3.646 2.625 9.981 1.00 91.06 87 LEU A CA 1
ATOM 658 C C . LEU A 1 87 ? -2.672 1.584 9.413 1.00 91.06 87 LEU A C 1
ATOM 660 O O . LEU A 1 87 ? -2.424 1.555 8.212 1.00 91.06 87 LEU A O 1
ATOM 664 N N . ASN A 1 88 ? -2.175 0.677 10.254 1.00 90.50 88 ASN A N 1
ATOM 665 C CA . ASN A 1 88 ? -1.281 -0.390 9.813 1.00 90.50 88 ASN A CA 1
ATOM 666 C C . ASN A 1 88 ? -1.961 -1.332 8.817 1.00 90.50 88 ASN A C 1
ATOM 668 O O . ASN A 1 88 ? -1.317 -1.768 7.872 1.00 90.50 88 ASN A O 1
ATOM 672 N N . ALA A 1 89 ? -3.252 -1.621 8.985 1.00 91.69 89 ALA A N 1
ATOM 673 C CA . ALA A 1 89 ? -3.997 -2.426 8.027 1.00 91.69 89 ALA A CA 1
ATOM 674 C C . ALA A 1 89 ? -4.189 -1.709 6.677 1.00 91.69 89 ALA A C 1
ATOM 676 O O . ALA A 1 89 ? -4.044 -2.359 5.646 1.00 91.69 89 ALA A O 1
ATOM 677 N N . LEU A 1 90 ? -4.439 -0.391 6.655 1.00 93.75 90 LEU A N 1
ATOM 678 C CA . LEU A 1 90 ? -4.448 0.385 5.403 1.00 93.75 90 LEU A CA 1
ATOM 679 C C . LEU A 1 90 ? -3.092 0.295 4.693 1.00 93.75 90 LEU A C 1
ATOM 681 O O . LEU A 1 90 ? -3.032 0.037 3.494 1.00 93.75 90 LEU A O 1
ATOM 685 N N . LEU A 1 91 ? -2.002 0.464 5.441 1.00 93.38 91 LEU A N 1
ATOM 686 C CA . LEU A 1 91 ? -0.650 0.376 4.897 1.00 93.38 91 LEU A CA 1
ATOM 687 C C . LEU A 1 91 ? -0.327 -1.025 4.365 1.00 93.38 91 LEU A C 1
ATOM 689 O O . LEU A 1 91 ? 0.234 -1.150 3.279 1.00 93.38 91 LEU A O 1
ATOM 693 N N . ASP A 1 92 ? -0.713 -2.071 5.096 1.00 91.50 92 ASP A N 1
ATOM 694 C CA . ASP A 1 92 ? -0.531 -3.456 4.663 1.00 91.50 92 ASP A CA 1
ATOM 695 C C . ASP A 1 92 ? -1.308 -3.736 3.369 1.00 91.50 92 ASP A C 1
ATOM 697 O O . ASP A 1 92 ? -0.777 -4.392 2.479 1.00 91.50 92 ASP A O 1
ATOM 701 N N . LEU A 1 93 ? -2.532 -3.209 3.234 1.00 92.44 93 LEU A N 1
ATOM 702 C CA . LEU A 1 93 ? -3.332 -3.320 2.011 1.00 92.44 93 LEU A CA 1
ATOM 703 C C . LEU A 1 93 ? -2.636 -2.653 0.816 1.00 92.44 93 LEU A C 1
ATOM 705 O O . LEU A 1 93 ? -2.469 -3.289 -0.222 1.00 92.44 93 LEU A O 1
ATOM 709 N N . LEU A 1 94 ? -2.205 -1.396 0.972 1.00 93.75 94 LEU A N 1
ATOM 710 C CA . LEU A 1 94 ? -1.526 -0.635 -0.085 1.00 93.75 94 LEU A CA 1
ATOM 711 C C . LEU A 1 94 ? -0.253 -1.333 -0.559 1.00 93.75 94 LEU A C 1
ATOM 713 O O . LEU A 1 94 ? 0.030 -1.417 -1.749 1.00 93.75 94 LEU A O 1
ATOM 717 N N . VAL A 1 95 ? 0.499 -1.883 0.382 1.00 91.38 95 VAL A N 1
ATOM 718 C CA . VAL A 1 95 ? 1.676 -2.687 0.094 1.00 91.38 95 VAL A CA 1
ATOM 719 C C . VAL A 1 95 ? 1.312 -3.951 -0.685 1.00 91.38 95 VAL A C 1
ATOM 721 O O . VAL A 1 95 ? 1.895 -4.212 -1.735 1.00 91.38 95 VAL A O 1
ATOM 724 N N . LEU A 1 96 ? 0.413 -4.767 -0.131 1.00 88.38 96 LEU A N 1
ATOM 725 C CA . LEU A 1 96 ? 0.189 -6.141 -0.580 1.00 88.38 96 LEU A CA 1
ATOM 726 C C . LEU A 1 96 ? -0.503 -6.204 -1.930 1.00 88.38 96 LEU A C 1
ATOM 728 O O . LEU A 1 96 ? -0.238 -7.116 -2.701 1.00 88.38 96 LEU A O 1
ATOM 732 N N . GLU A 1 97 ? -1.384 -5.245 -2.188 1.00 88.56 97 GLU A N 1
ATOM 733 C CA . GLU A 1 97 ? -2.206 -5.210 -3.392 1.00 88.56 97 GLU A CA 1
ATOM 734 C C . GLU A 1 97 ? -1.770 -4.100 -4.361 1.00 88.56 97 GLU A C 1
ATOM 736 O O . GLU A 1 97 ? -2.082 -4.172 -5.547 1.00 88.56 97 GLU A O 1
ATOM 741 N N . GLY A 1 98 ? -1.051 -3.076 -3.891 1.00 89.88 98 GLY A N 1
ATOM 742 C CA . GLY A 1 98 ? -0.623 -1.943 -4.718 1.00 89.88 98 GLY A CA 1
ATOM 743 C C . GLY A 1 98 ? 0.843 -1.985 -5.138 1.00 89.88 98 GLY A C 1
ATOM 744 O O . GLY A 1 98 ? 1.148 -1.733 -6.303 1.00 89.88 98 GLY A O 1
ATOM 745 N N . ILE A 1 99 ? 1.750 -2.315 -4.212 1.00 91.88 99 ILE A N 1
ATOM 746 C CA . ILE A 1 99 ? 3.191 -2.349 -4.501 1.00 91.88 99 ILE A CA 1
ATOM 747 C C . ILE A 1 99 ? 3.590 -3.716 -5.046 1.00 91.88 99 ILE A C 1
ATOM 749 O O . ILE A 1 99 ? 3.972 -3.814 -6.204 1.00 91.88 99 ILE A O 1
ATOM 753 N N . TYR A 1 100 ? 3.483 -4.774 -4.238 1.00 89.56 100 TYR A N 1
ATOM 754 C CA . TYR A 1 100 ? 4.056 -6.085 -4.573 1.00 89.56 100 TYR A CA 1
ATOM 755 C C . TYR A 1 100 ? 3.558 -6.713 -5.880 1.00 89.56 100 TYR A C 1
ATOM 757 O O . TYR A 1 100 ? 4.398 -7.273 -6.579 1.00 89.56 100 TYR A O 1
ATOM 765 N N . PRO A 1 101 ? 2.265 -6.628 -6.250 1.00 88.25 101 PRO A N 1
ATOM 766 C CA . PRO A 1 101 ? 1.795 -7.171 -7.525 1.00 88.25 101 PRO A CA 1
ATOM 767 C C . PRO A 1 101 ? 2.380 -6.448 -8.739 1.00 88.25 101 PRO A C 1
ATOM 769 O O . PRO A 1 101 ? 2.390 -7.013 -9.825 1.00 88.25 101 PRO A O 1
ATOM 772 N N . SER A 1 102 ? 2.857 -5.218 -8.537 1.00 88.06 102 SER A N 1
ATOM 773 C CA . SER A 1 102 ? 3.371 -4.330 -9.576 1.00 88.06 102 SER A CA 1
ATOM 774 C C . SER A 1 102 ? 4.900 -4.317 -9.659 1.00 88.06 102 SER A C 1
ATOM 776 O O . SER A 1 102 ? 5.442 -3.651 -10.537 1.00 88.06 102 SER A O 1
ATOM 778 N N . LEU A 1 103 ? 5.595 -4.994 -8.737 1.00 86.94 103 LEU A N 1
ATOM 779 C CA . LEU A 1 103 ? 7.055 -5.087 -8.732 1.00 86.94 103 LEU A CA 1
ATOM 780 C C . LEU A 1 103 ? 7.531 -6.197 -9.664 1.00 86.94 103 LEU A C 1
ATOM 782 O O . LEU A 1 103 ? 6.931 -7.273 -9.726 1.00 86.94 103 LEU A O 1
ATOM 786 N N . SER A 1 104 ? 8.678 -5.988 -10.301 1.00 84.94 104 SER A N 1
ATOM 787 C CA . SER A 1 104 ? 9.333 -7.052 -11.048 1.00 84.94 104 SER A CA 1
ATOM 788 C C . SER A 1 104 ? 9.804 -8.185 -10.117 1.00 84.94 104 SER A C 1
ATOM 790 O O . SER A 1 104 ? 10.170 -7.949 -8.955 1.00 84.94 104 SER A O 1
ATOM 792 N N . PRO A 1 105 ? 9.850 -9.441 -10.605 1.00 80.12 105 PRO A N 1
ATOM 793 C CA . PRO A 1 105 ? 10.299 -10.575 -9.806 1.00 80.12 105 PRO A CA 1
ATOM 794 C C . PRO A 1 105 ? 11.682 -10.346 -9.183 1.00 80.12 105 PRO A C 1
ATOM 796 O O . PRO A 1 105 ? 12.651 -10.035 -9.870 1.00 80.12 105 PRO A O 1
ATOM 799 N N . GLY A 1 106 ? 11.783 -10.544 -7.867 1.00 77.38 106 GLY A N 1
ATOM 800 C CA . GLY A 1 106 ? 13.030 -10.361 -7.115 1.00 77.38 106 GLY A CA 1
ATOM 801 C C . GLY A 1 106 ? 13.231 -8.963 -6.519 1.00 77.38 106 GLY A C 1
ATOM 802 O O . GLY A 1 106 ? 14.200 -8.772 -5.782 1.00 77.38 106 GLY A O 1
ATOM 803 N N . ILE A 1 107 ? 12.318 -8.018 -6.766 1.00 80.56 107 ILE A N 1
ATOM 804 C CA . ILE A 1 107 ? 12.322 -6.682 -6.157 1.00 80.56 107 ILE A CA 1
ATOM 805 C C . ILE A 1 107 ? 11.464 -6.676 -4.877 1.00 80.56 107 ILE A C 1
ATOM 807 O O . ILE A 1 107 ? 10.427 -7.331 -4.787 1.00 80.56 107 ILE A O 1
ATOM 811 N N . GLY A 1 108 ? 11.919 -5.951 -3.848 1.00 80.00 108 GLY A N 1
ATOM 812 C CA . GLY A 1 108 ? 11.262 -5.884 -2.536 1.00 80.00 108 GLY A CA 1
ATOM 813 C C . GLY A 1 108 ? 11.686 -6.971 -1.537 1.00 80.00 108 GLY A C 1
ATOM 814 O O . GLY A 1 108 ? 12.629 -7.736 -1.745 1.00 80.00 108 GLY A O 1
ATOM 815 N N . ILE A 1 109 ? 11.018 -7.010 -0.379 1.00 78.06 109 ILE A N 1
ATOM 816 C CA . ILE A 1 109 ? 11.277 -8.017 0.660 1.00 78.06 109 ILE A CA 1
ATOM 817 C C . ILE A 1 109 ? 10.451 -9.260 0.334 1.00 78.06 109 ILE A C 1
ATOM 819 O O . ILE A 1 109 ? 9.241 -9.127 0.170 1.00 78.06 109 ILE A O 1
ATOM 823 N N . PRO A 1 110 ? 11.020 -10.481 0.346 1.00 76.44 110 PRO A N 1
ATOM 824 C CA . PRO A 1 110 ? 10.215 -11.687 0.204 1.00 76.44 110 PRO A CA 1
ATOM 825 C C . PRO A 1 110 ? 9.027 -11.655 1.165 1.00 76.44 110 PRO A C 1
ATOM 827 O O . PRO A 1 110 ? 9.205 -11.560 2.384 1.00 76.44 110 PRO A O 1
ATOM 830 N N . LEU A 1 111 ? 7.811 -11.730 0.626 1.00 72.56 111 LEU A N 1
ATOM 831 C CA . LEU A 1 111 ? 6.592 -11.551 1.411 1.00 72.56 111 LEU A CA 1
ATOM 832 C C . LEU A 1 111 ? 6.472 -12.560 2.546 1.00 72.56 111 LEU A C 1
ATOM 834 O O . LEU A 1 111 ? 5.944 -12.221 3.595 1.00 72.56 111 LEU A O 1
ATOM 838 N N . SER A 1 112 ? 7.050 -13.754 2.407 1.00 70.00 112 SER A N 1
ATOM 839 C CA . SER A 1 112 ? 7.166 -14.740 3.489 1.00 70.00 112 SER A CA 1
ATOM 840 C C . SER A 1 112 ? 7.892 -14.199 4.730 1.00 70.00 112 SER A C 1
ATOM 842 O O . SER A 1 112 ? 7.530 -14.530 5.862 1.00 70.00 112 SER A O 1
ATOM 844 N N . ARG A 1 113 ? 8.882 -13.314 4.550 1.00 71.81 113 ARG A N 1
ATOM 845 C CA . ARG A 1 113 ? 9.575 -12.622 5.649 1.00 71.81 113 ARG A CA 1
ATOM 846 C C . ARG A 1 113 ? 8.711 -11.518 6.255 1.00 71.81 113 ARG A C 1
ATOM 848 O O . ARG A 1 113 ? 8.829 -11.255 7.449 1.00 71.81 113 ARG A O 1
ATOM 855 N N . ARG A 1 114 ? 7.819 -10.921 5.463 1.00 71.50 114 ARG A N 1
ATOM 856 C CA . ARG A 1 114 ? 6.983 -9.778 5.852 1.00 71.50 114 ARG A CA 1
ATOM 857 C C . ARG A 1 114 ? 5.613 -10.158 6.424 1.00 71.50 114 ARG A C 1
ATOM 859 O O . ARG A 1 114 ? 5.099 -9.471 7.302 1.00 71.50 114 ARG A O 1
ATOM 866 N N . ALA A 1 115 ? 5.097 -11.321 6.035 1.00 63.53 115 ALA A N 1
ATOM 867 C CA . ALA A 1 115 ? 3.816 -11.918 6.420 1.00 63.53 115 ALA A CA 1
ATOM 868 C C . ALA A 1 115 ? 3.552 -11.938 7.927 1.00 63.53 115 ALA A C 1
ATOM 870 O O . ALA A 1 115 ? 2.415 -11.795 8.386 1.00 63.53 115 ALA A O 1
ATOM 871 N N . ARG A 1 116 ? 4.620 -12.152 8.708 1.00 62.72 116 ARG A N 1
ATOM 872 C CA . ARG A 1 116 ? 4.554 -12.207 10.172 1.00 62.72 116 ARG A CA 1
ATOM 873 C C . ARG A 1 116 ? 4.126 -10.872 10.773 1.00 62.72 116 ARG A C 1
ATOM 875 O O . ARG A 1 116 ? 3.460 -10.872 11.803 1.00 62.72 116 ARG A O 1
ATOM 882 N N . ASN A 1 117 ? 4.427 -9.770 10.094 1.00 68.06 117 ASN A N 1
ATOM 883 C CA . ASN A 1 117 ? 4.216 -8.423 10.603 1.00 68.06 117 ASN A CA 1
ATOM 884 C C . ASN A 1 117 ? 2.912 -7.789 10.101 1.00 68.06 117 ASN A C 1
ATOM 886 O O . ASN A 1 117 ? 2.533 -6.741 10.624 1.00 68.06 117 ASN A O 1
ATOM 890 N N . PHE A 1 118 ? 2.220 -8.406 9.135 1.00 78.69 118 PHE A N 1
ATOM 891 C CA . PHE A 1 118 ? 0.949 -7.900 8.619 1.00 78.69 118 PHE A CA 1
ATOM 892 C C . PHE A 1 118 ? -0.221 -8.157 9.573 1.00 78.69 118 PHE A C 1
ATOM 894 O O . PHE A 1 118 ? -0.350 -9.233 10.168 1.00 78.69 118 PHE A O 1
ATOM 901 N N . VAL A 1 119 ? -1.075 -7.143 9.687 1.00 81.25 119 VAL A N 1
ATOM 902 C CA . VAL A 1 119 ? -2.306 -7.098 10.474 1.00 81.25 119 VAL A CA 1
ATOM 903 C C . VAL A 1 119 ? -3.445 -7.805 9.744 1.00 81.25 119 VAL A C 1
ATOM 905 O O . VAL A 1 119 ? -4.266 -8.448 10.397 1.00 81.25 119 VAL A O 1
ATOM 908 N N . ILE A 1 120 ? -3.502 -7.711 8.410 1.00 77.75 120 ILE A N 1
ATOM 909 C CA . ILE A 1 120 ? -4.559 -8.327 7.595 1.00 77.75 120 ILE A CA 1
ATOM 910 C C . ILE A 1 120 ? -4.358 -9.852 7.566 1.00 77.75 120 ILE A C 1
ATOM 912 O O . ILE A 1 120 ? -3.419 -10.325 6.922 1.00 77.75 120 ILE A O 1
ATOM 916 N N . PRO A 1 121 ? -5.238 -10.660 8.192 1.00 65.19 121 PRO A N 1
ATOM 917 C CA . PRO A 1 121 ? -5.020 -12.104 8.315 1.00 65.19 121 PRO A CA 1
ATOM 918 C C . PRO A 1 121 ? -5.108 -12.845 6.976 1.00 65.19 121 PRO A C 1
ATOM 920 O O . PRO A 1 121 ? -4.382 -13.812 6.757 1.00 65.19 121 PRO A O 1
ATOM 923 N N . ALA A 1 122 ? -5.969 -12.370 6.068 1.00 58.34 122 ALA A N 1
ATOM 924 C CA . ALA A 1 122 ? -6.185 -12.961 4.746 1.00 58.34 122 ALA A CA 1
ATOM 925 C C . ALA A 1 122 ? -4.941 -12.888 3.838 1.00 58.34 122 ALA A C 1
ATOM 927 O O . ALA A 1 122 ? -4.801 -13.703 2.930 1.00 58.34 122 ALA A O 1
ATOM 928 N N . SER A 1 123 ? -4.007 -11.973 4.124 1.00 55.84 123 SER A N 1
ATOM 929 C CA . SER A 1 123 ? -2.755 -11.836 3.373 1.00 55.84 123 SER A CA 1
ATOM 930 C C . SER A 1 123 ? -1.821 -13.033 3.537 1.00 55.84 123 SER A C 1
ATOM 932 O O . SER A 1 123 ? -1.109 -13.385 2.606 1.00 55.84 123 SER A O 1
ATOM 934 N N . ARG A 1 124 ? -1.846 -13.708 4.696 1.00 54.62 124 ARG A N 1
ATOM 935 C CA . ARG A 1 124 ? -0.914 -14.803 5.014 1.00 54.62 124 ARG A CA 1
ATOM 936 C C . ARG A 1 124 ? -1.157 -16.064 4.188 1.00 54.62 124 ARG A C 1
ATOM 938 O O . ARG A 1 124 ? -0.219 -16.823 3.977 1.00 54.62 124 ARG A O 1
ATOM 945 N N . ALA A 1 125 ? -2.393 -16.281 3.738 1.00 49.34 125 ALA A N 1
ATOM 946 C CA . ALA A 1 125 ? -2.771 -17.447 2.940 1.00 49.34 125 ALA A CA 1
ATOM 947 C C . ALA A 1 125 ? -2.544 -17.248 1.429 1.00 49.34 125 ALA A C 1
ATOM 949 O O . ALA A 1 125 ? -2.439 -18.234 0.712 1.00 49.34 125 ALA A O 1
ATOM 950 N N . LYS A 1 126 ? -2.446 -15.996 0.954 1.00 53.66 126 LYS A N 1
ATOM 951 C CA . LYS A 1 126 ? -2.359 -15.638 -0.474 1.00 53.66 126 LYS A CA 1
ATOM 952 C C . LYS A 1 126 ? -0.966 -15.230 -0.962 1.00 53.66 126 LYS A C 1
ATOM 954 O O . LYS A 1 126 ? -0.815 -14.859 -2.116 1.00 53.66 126 LYS A O 1
ATOM 959 N N . ILE A 1 127 ? 0.070 -15.338 -0.126 1.00 53.50 127 ILE A N 1
ATOM 960 C CA . ILE A 1 127 ? 1.457 -14.986 -0.504 1.00 53.50 127 ILE A CA 1
ATOM 961 C C . ILE A 1 127 ? 1.958 -15.797 -1.711 1.00 53.50 127 ILE A C 1
ATOM 963 O O . ILE A 1 127 ? 2.858 -15.360 -2.419 1.00 53.50 127 ILE A O 1
ATOM 967 N N . THR A 1 128 ? 1.365 -16.962 -1.957 1.00 48.34 128 THR A N 1
ATOM 968 C CA . THR A 1 128 ? 1.656 -17.834 -3.100 1.00 48.34 128 THR A CA 1
ATOM 969 C C . THR A 1 128 ? 0.883 -17.490 -4.377 1.00 48.34 128 THR A C 1
ATOM 971 O O . THR A 1 128 ? 1.214 -18.034 -5.421 1.00 48.34 128 THR A O 1
ATOM 974 N N . GLU A 1 129 ? -0.113 -16.603 -4.318 1.00 52.50 129 GLU A N 1
ATOM 975 C CA . GLU A 1 129 ? -1.017 -16.265 -5.430 1.00 52.50 129 GLU A CA 1
ATOM 976 C C . GLU A 1 129 ? -1.162 -14.745 -5.590 1.00 52.50 129 GLU A C 1
ATOM 978 O O . GLU A 1 129 ? -2.264 -14.228 -5.788 1.00 52.50 129 GLU A O 1
ATOM 983 N N . ILE A 1 130 ? -0.064 -13.996 -5.459 1.00 60.69 130 ILE A N 1
ATOM 984 C CA . ILE A 1 130 ? -0.085 -12.628 -5.971 1.00 60.69 130 ILE A CA 1
ATOM 985 C C . ILE A 1 130 ? -0.148 -12.732 -7.486 1.00 60.69 130 ILE A C 1
ATOM 987 O O . ILE A 1 130 ? 0.797 -13.183 -8.128 1.00 60.69 130 ILE A O 1
ATOM 991 N N . GLU A 1 131 ? -1.306 -12.367 -8.022 1.00 62.53 131 GLU A N 1
ATOM 992 C CA . GLU A 1 131 ? -1.515 -12.202 -9.449 1.00 62.53 131 GLU A CA 1
ATOM 993 C C . GLU A 1 131 ? -0.525 -11.143 -9.939 1.00 62.53 131 GLU A C 1
ATOM 995 O O . GLU A 1 131 ? -0.526 -10.018 -9.435 1.00 62.53 131 GLU A O 1
ATOM 1000 N N . ASP A 1 132 ? 0.365 -11.536 -10.854 1.00 66.31 132 ASP A N 1
ATOM 1001 C CA . ASP A 1 132 ? 1.335 -10.633 -11.468 1.00 66.31 132 ASP A CA 1
ATOM 1002 C C . ASP A 1 132 ? 0.564 -9.564 -12.251 1.00 66.31 132 ASP A C 1
ATOM 1004 O O . ASP A 1 132 ? 0.040 -9.803 -13.342 1.00 66.31 132 ASP A O 1
ATOM 1008 N N . ARG A 1 133 ? 0.426 -8.394 -11.630 1.00 73.06 133 ARG A N 1
ATOM 1009 C CA . ARG A 1 133 ? -0.315 -7.245 -12.133 1.00 73.06 133 ARG A CA 1
ATOM 1010 C C . ARG A 1 133 ? 0.688 -6.110 -12.219 1.00 73.06 133 ARG A C 1
ATOM 1012 O O . ARG A 1 133 ? 0.710 -5.239 -11.354 1.00 73.06 133 ARG A O 1
ATOM 1019 N N . ARG A 1 134 ? 1.504 -6.119 -13.279 1.00 78.94 134 ARG A N 1
ATOM 1020 C CA . ARG A 1 134 ? 2.476 -5.060 -13.622 1.00 78.94 134 ARG A CA 1
ATOM 1021 C C . ARG A 1 134 ? 1.795 -3.756 -14.049 1.00 78.94 134 ARG A C 1
ATOM 1023 O O . ARG A 1 134 ? 1.997 -3.247 -15.147 1.00 78.94 134 ARG A O 1
ATOM 1030 N N . ASP A 1 135 ? 0.949 -3.224 -13.176 1.00 85.56 135 ASP A N 1
ATOM 1031 C CA . ASP A 1 135 ? 0.245 -1.963 -13.357 1.00 85.56 135 ASP A CA 1
ATOM 1032 C C . ASP A 1 135 ? 1.111 -0.820 -12.815 1.00 85.56 135 ASP A C 1
ATOM 1034 O O . ASP A 1 135 ? 1.039 -0.428 -11.647 1.00 85.56 135 ASP A O 1
ATOM 1038 N N . VAL A 1 136 ? 1.957 -0.281 -13.695 1.00 87.06 136 VAL A N 1
ATOM 1039 C CA . VAL A 1 136 ? 2.868 0.833 -13.388 1.00 87.06 136 VAL A CA 1
ATOM 1040 C C . VAL A 1 136 ? 2.101 2.077 -12.929 1.00 87.06 136 VAL A C 1
ATOM 1042 O O . VAL A 1 136 ? 2.583 2.819 -12.071 1.00 87.06 136 VAL A O 1
ATOM 1045 N N . ARG A 1 137 ? 0.889 2.311 -13.452 1.00 88.00 137 ARG A N 1
ATOM 1046 C CA . ARG A 1 137 ? 0.062 3.468 -13.071 1.00 88.00 137 ARG A CA 1
ATOM 1047 C C . ARG A 1 137 ? -0.444 3.323 -11.641 1.00 88.00 137 ARG A C 1
ATOM 1049 O O . ARG A 1 137 ? -0.352 4.270 -10.863 1.00 88.00 137 ARG A O 1
ATOM 1056 N N . LEU A 1 138 ? -0.922 2.135 -11.277 1.00 89.50 138 LEU A N 1
ATOM 1057 C CA . LEU A 1 138 ? -1.345 1.836 -9.913 1.00 89.50 138 LEU A CA 1
ATOM 1058 C C . LEU A 1 138 ? -0.175 1.925 -8.927 1.00 89.50 138 LEU A C 1
ATOM 1060 O O . LEU A 1 138 ? -0.316 2.554 -7.875 1.00 89.50 138 LEU A O 1
ATOM 1064 N N . LEU A 1 139 ? 0.982 1.354 -9.282 1.00 92.50 139 LEU A N 1
ATOM 1065 C CA . LEU A 1 139 ? 2.198 1.455 -8.475 1.00 92.50 139 LEU A CA 1
ATOM 1066 C C . LEU A 1 139 ? 2.563 2.916 -8.217 1.00 92.50 139 LEU A C 1
ATOM 1068 O O . LEU A 1 139 ? 2.790 3.297 -7.070 1.00 92.50 139 LEU A O 1
ATOM 1072 N N . ARG A 1 140 ? 2.565 3.734 -9.274 1.00 93.31 140 ARG A N 1
ATOM 1073 C CA . ARG A 1 140 ? 2.827 5.173 -9.200 1.00 93.31 140 ARG A CA 1
ATOM 1074 C C . ARG A 1 140 ? 1.899 5.850 -8.201 1.00 93.31 140 ARG A C 1
ATOM 1076 O O . ARG A 1 140 ? 2.388 6.430 -7.238 1.00 93.31 140 ARG A O 1
ATOM 1083 N N . SER A 1 141 ? 0.583 5.709 -8.365 1.00 93.38 141 SER A N 1
ATOM 1084 C CA . SER A 1 141 ? -0.393 6.336 -7.465 1.00 93.38 141 SER A CA 1
ATOM 1085 C C . SER A 1 141 ? -0.207 5.914 -6.005 1.00 93.38 141 SER A C 1
ATOM 1087 O O . SER A 1 141 ? -0.303 6.745 -5.101 1.00 93.38 141 SER A O 1
ATOM 1089 N N . VAL A 1 142 ? 0.090 4.634 -5.758 1.00 95.81 142 VAL A N 1
ATOM 1090 C CA . VAL A 1 142 ? 0.315 4.119 -4.400 1.00 95.81 142 VAL A CA 1
ATOM 1091 C C . VAL A 1 142 ? 1.602 4.675 -3.797 1.00 95.81 142 VAL A C 1
ATOM 1093 O O . VAL A 1 142 ? 1.590 5.141 -2.658 1.00 95.81 142 VAL A O 1
ATOM 1096 N N . VAL A 1 143 ? 2.706 4.656 -4.544 1.00 96.12 143 VAL A N 1
ATOM 1097 C CA . VAL A 1 143 ? 3.996 5.176 -4.074 1.00 96.12 143 VAL A CA 1
ATOM 1098 C C . VAL A 1 143 ? 3.911 6.682 -3.827 1.00 96.12 143 VAL A C 1
ATOM 1100 O O . VAL A 1 143 ? 4.384 7.145 -2.791 1.00 96.12 143 VAL A O 1
ATOM 1103 N N . GLU A 1 144 ? 3.266 7.446 -4.709 1.00 95.75 144 GLU A N 1
ATOM 1104 C CA . GLU A 1 144 ? 3.057 8.888 -4.523 1.00 95.75 144 GLU A CA 1
ATOM 1105 C C . GLU A 1 144 ? 2.264 9.197 -3.257 1.00 95.75 144 GLU A C 1
ATOM 1107 O O . GLU A 1 144 ? 2.716 10.003 -2.443 1.00 95.75 144 GLU A O 1
ATOM 1112 N N . GLY A 1 145 ? 1.139 8.513 -3.032 1.00 95.31 145 GLY A N 1
ATOM 1113 C CA . GLY A 1 145 ? 0.345 8.726 -1.822 1.00 95.31 145 GLY A CA 1
ATOM 1114 C C . GLY A 1 145 ? 1.085 8.331 -0.538 1.00 95.31 145 GLY A C 1
ATOM 1115 O O . GLY A 1 145 ? 0.939 8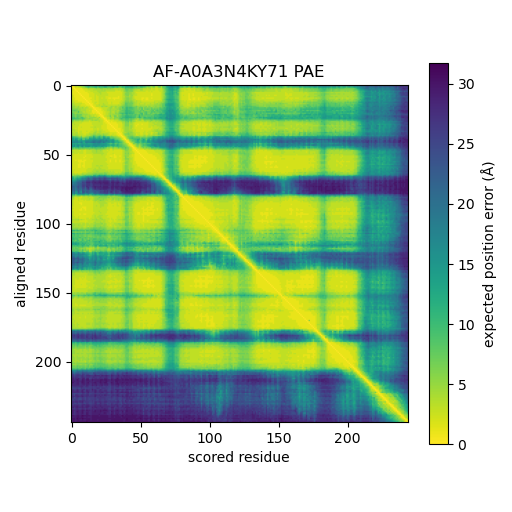.988 0.493 1.00 95.31 145 GLY A O 1
ATOM 1116 N N . LEU A 1 146 ? 1.940 7.303 -0.585 1.00 95.62 146 LEU A N 1
ATOM 1117 C CA . LEU A 1 146 ? 2.794 6.940 0.551 1.00 95.62 146 LEU A CA 1
ATOM 1118 C C . LEU A 1 146 ? 3.917 7.959 0.793 1.00 95.62 146 LEU A C 1
ATOM 1120 O O . LEU A 1 146 ? 4.237 8.236 1.949 1.00 95.62 146 LEU A O 1
ATOM 1124 N N . LEU A 1 147 ? 4.506 8.530 -0.262 1.00 94.81 147 LEU A N 1
ATOM 1125 C CA . LEU A 1 147 ? 5.494 9.607 -0.148 1.00 94.81 147 LEU A CA 1
ATOM 1126 C C . LEU A 1 147 ? 4.866 10.887 0.410 1.00 94.81 147 LEU A C 1
ATOM 1128 O O . LEU A 1 147 ? 5.472 11.542 1.260 1.00 94.81 147 LEU A O 1
ATOM 1132 N N . GLU A 1 148 ? 3.647 11.216 -0.014 1.00 93.88 148 GLU A N 1
ATOM 1133 C CA . GLU A 1 148 ? 2.883 12.338 0.528 1.00 93.88 148 GLU A CA 1
ATOM 1134 C C . GLU A 1 148 ? 2.594 12.133 2.022 1.00 93.88 148 GLU A C 1
ATOM 1136 O O . GLU A 1 148 ? 2.923 12.996 2.838 1.00 93.88 148 GLU A O 1
ATOM 1141 N N . ALA A 1 149 ? 2.085 10.957 2.406 1.00 91.19 149 ALA A N 1
ATOM 1142 C CA . ALA A 1 149 ? 1.850 10.605 3.807 1.00 91.19 149 ALA A CA 1
ATOM 1143 C C . ALA A 1 149 ? 3.147 10.583 4.639 1.00 91.19 149 ALA A C 1
ATOM 1145 O O . ALA A 1 149 ? 3.140 10.885 5.831 1.00 91.19 149 ALA A O 1
ATOM 1146 N N . LEU A 1 150 ? 4.290 10.249 4.033 1.00 90.25 150 LEU A N 1
ATOM 1147 C CA . LEU A 1 150 ? 5.599 10.343 4.684 1.00 90.25 150 LEU A CA 1
ATOM 1148 C C . LEU A 1 150 ? 6.042 11.805 4.874 1.00 90.25 150 LEU A C 1
ATOM 1150 O O . LEU A 1 150 ? 6.714 12.127 5.861 1.00 90.25 150 LEU A O 1
ATOM 1154 N N . GLY A 1 151 ? 5.664 12.684 3.944 1.00 87.00 151 GLY A N 1
ATOM 1155 C CA . GLY A 1 151 ? 5.935 14.120 3.965 1.00 87.00 151 GLY A CA 1
ATOM 1156 C C . GLY A 1 151 ? 5.035 14.921 4.910 1.00 87.00 151 GLY A C 1
ATOM 1157 O O . GLY A 1 151 ? 5.496 15.926 5.449 1.00 87.00 151 GLY A O 1
ATOM 1158 N N . SER A 1 152 ? 3.805 14.464 5.166 1.00 83.00 152 SER A N 1
ATOM 1159 C CA . SER A 1 152 ? 2.802 15.175 5.979 1.00 83.00 152 SER A CA 1
ATOM 1160 C C . SER A 1 152 ? 3.155 15.282 7.469 1.00 83.00 152 SER A C 1
ATOM 1162 O O . SER A 1 152 ? 2.590 16.101 8.189 1.00 83.00 152 SER A O 1
ATOM 1164 N N . GLY A 1 153 ? 4.085 14.457 7.958 1.00 78.81 153 GLY A N 1
ATOM 1165 C CA . GLY A 1 153 ? 4.409 14.368 9.382 1.00 78.81 153 GLY A CA 1
ATOM 1166 C C . GLY A 1 153 ? 3.347 13.622 10.204 1.00 78.81 153 GLY A C 1
ATOM 1167 O O . GLY A 1 153 ? 2.451 12.963 9.677 1.00 78.81 153 GLY A O 1
ATOM 1168 N N . GLY A 1 154 ? 3.487 13.667 11.530 1.00 83.25 154 GLY A N 1
ATOM 1169 C CA . GLY A 1 154 ? 2.545 13.033 12.454 1.00 83.25 154 GLY A CA 1
ATOM 1170 C C . GLY A 1 154 ? 2.571 11.499 12.444 1.00 83.25 154 GLY A C 1
ATOM 1171 O O . GLY A 1 154 ? 3.581 10.859 12.139 1.00 83.25 154 GLY A O 1
ATOM 1172 N N . ALA A 1 155 ? 1.451 10.896 12.843 1.00 82.00 155 ALA A N 1
ATOM 1173 C CA . ALA A 1 155 ? 1.362 9.455 13.062 1.00 82.00 155 ALA A CA 1
ATOM 1174 C C . ALA A 1 155 ? 1.359 8.635 11.761 1.00 82.00 155 ALA A C 1
ATOM 1176 O O . ALA A 1 155 ? 1.958 7.562 11.734 1.00 82.00 155 ALA A O 1
ATOM 1177 N N . ALA A 1 156 ? 0.756 9.147 10.681 1.00 85.88 156 ALA A N 1
ATOM 1178 C CA . ALA A 1 156 ? 0.800 8.513 9.363 1.00 85.88 156 ALA A CA 1
ATOM 1179 C C . ALA A 1 156 ? 2.237 8.443 8.828 1.00 85.88 156 ALA A C 1
ATOM 1181 O O . ALA A 1 156 ? 2.718 7.355 8.511 1.00 85.88 156 ALA A O 1
ATOM 1182 N N . ALA A 1 157 ? 2.972 9.561 8.861 1.00 87.50 157 ALA A N 1
ATOM 1183 C CA . ALA A 1 157 ? 4.378 9.586 8.463 1.00 87.50 157 ALA A CA 1
ATOM 1184 C C . ALA A 1 157 ? 5.245 8.643 9.305 1.00 87.50 157 ALA A C 1
ATOM 1186 O O . ALA A 1 157 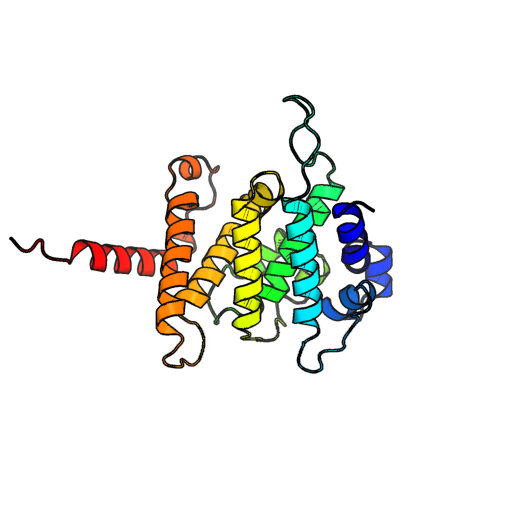? 6.150 7.989 8.781 1.00 87.50 157 ALA A O 1
ATOM 1187 N N . ARG A 1 158 ? 4.981 8.556 10.616 1.00 85.12 158 ARG A N 1
ATOM 1188 C CA . ARG A 1 158 ? 5.665 7.611 11.506 1.00 85.12 158 ARG A CA 1
ATOM 1189 C C . ARG A 1 158 ? 5.369 6.162 11.112 1.00 85.12 158 ARG A C 1
ATOM 1191 O O . ARG A 1 158 ? 6.306 5.390 10.940 1.00 85.12 158 ARG A O 1
ATOM 1198 N N . ALA A 1 159 ? 4.102 5.810 10.898 1.00 86.06 159 ALA A N 1
ATOM 1199 C CA . ALA A 1 159 ? 3.704 4.457 10.517 1.00 86.06 159 ALA A CA 1
ATOM 1200 C C . ALA A 1 159 ? 4.277 4.038 9.151 1.00 86.06 159 ALA A C 1
ATOM 1202 O O . ALA A 1 159 ? 4.815 2.937 9.027 1.00 86.06 159 ALA A O 1
ATOM 1203 N N . VAL A 1 160 ? 4.243 4.928 8.148 1.00 89.44 160 VAL A N 1
ATOM 1204 C CA . VAL A 1 160 ? 4.861 4.683 6.833 1.00 89.44 160 VAL A CA 1
ATOM 1205 C C . VAL A 1 160 ? 6.363 4.445 6.988 1.00 89.44 160 VAL A C 1
ATOM 1207 O O . VAL A 1 160 ? 6.885 3.463 6.461 1.00 89.44 160 VAL A O 1
ATOM 1210 N N . ARG A 1 161 ? 7.056 5.291 7.760 1.00 87.94 161 ARG A N 1
ATOM 1211 C CA . ARG A 1 161 ? 8.501 5.169 8.003 1.00 87.94 161 ARG A CA 1
ATOM 1212 C C . ARG A 1 161 ? 8.874 3.863 8.702 1.00 87.94 161 ARG A C 1
ATOM 1214 O O . ARG A 1 161 ? 9.838 3.218 8.310 1.00 87.94 161 ARG A O 1
ATOM 1221 N N . GLU A 1 162 ? 8.133 3.485 9.737 1.00 83.38 162 GLU A N 1
ATOM 1222 C CA . GLU A 1 162 ? 8.445 2.311 10.559 1.00 83.38 162 GLU A CA 1
ATOM 1223 C C . GLU A 1 162 ? 8.097 0.990 9.861 1.00 83.38 162 GLU A C 1
ATOM 1225 O O . GLU A 1 162 ? 8.775 -0.013 10.087 1.00 83.38 162 GLU A O 1
ATOM 1230 N N . ARG A 1 163 ? 7.052 0.962 9.020 1.00 84.56 163 ARG A N 1
ATOM 1231 C CA . ARG A 1 163 ? 6.539 -0.291 8.437 1.00 84.56 163 ARG A CA 1
ATOM 1232 C C . ARG A 1 163 ? 6.758 -0.445 6.943 1.00 84.56 163 ARG A C 1
ATOM 1234 O O . ARG A 1 163 ? 6.955 -1.580 6.511 1.00 84.56 163 ARG A O 1
ATOM 1241 N N . CYS A 1 164 ? 6.693 0.635 6.168 1.00 88.81 164 CYS A N 1
ATOM 1242 C CA . CYS A 1 164 ? 6.587 0.581 4.704 1.00 88.81 164 CYS A CA 1
ATOM 1243 C C . CYS A 1 164 ? 7.755 1.231 3.963 1.00 88.81 164 CYS A C 1
ATOM 1245 O O . CYS A 1 164 ? 7.782 1.182 2.739 1.00 88.81 164 CYS A O 1
ATOM 1247 N N . LEU A 1 165 ? 8.728 1.815 4.670 1.00 89.50 165 LEU A N 1
ATOM 1248 C CA . LEU A 1 165 ? 9.834 2.545 4.046 1.00 89.50 165 LEU A CA 1
ATOM 1249 C C . LEU A 1 165 ? 10.593 1.710 3.004 1.00 89.50 165 LEU A C 1
ATOM 1251 O O . LEU A 1 165 ? 10.920 2.216 1.936 1.00 89.50 165 LEU A O 1
ATOM 1255 N N . VAL A 1 166 ? 10.845 0.431 3.291 1.00 88.88 166 VAL A N 1
ATOM 1256 C CA . VAL A 1 166 ? 11.565 -0.455 2.362 1.00 88.88 166 VAL A CA 1
ATOM 1257 C C . VAL A 1 166 ? 10.753 -0.728 1.095 1.00 88.88 166 VAL A C 1
ATOM 1259 O O . VAL A 1 166 ? 11.321 -0.833 0.015 1.00 88.88 166 VAL A O 1
ATOM 1262 N N . ASP A 1 167 ? 9.430 -0.803 1.188 1.00 91.06 167 ASP A N 1
ATOM 1263 C CA . ASP A 1 167 ? 8.567 -1.060 0.028 1.00 91.06 167 ASP A CA 1
ATOM 1264 C C . ASP A 1 167 ? 8.318 0.206 -0.772 1.00 91.06 167 ASP A C 1
ATOM 1266 O O . ASP A 1 167 ? 8.228 0.136 -1.989 1.00 91.06 167 ASP A O 1
ATOM 1270 N N . VAL A 1 168 ? 8.280 1.364 -0.106 1.00 93.00 168 VAL A N 1
ATOM 1271 C CA . VAL A 1 168 ? 8.329 2.666 -0.780 1.00 93.00 168 VAL A CA 1
ATOM 1272 C C . VAL A 1 168 ? 9.635 2.783 -1.565 1.00 93.00 168 VAL A C 1
ATOM 1274 O O . VAL A 1 168 ? 9.603 3.144 -2.735 1.00 93.00 168 VAL A O 1
ATOM 1277 N N . LEU A 1 169 ? 10.777 2.408 -0.977 1.00 92.44 169 LEU A N 1
ATOM 1278 C CA . LEU A 1 169 ? 12.057 2.352 -1.693 1.00 92.44 169 LEU A CA 1
ATOM 1279 C C . LEU A 1 169 ? 12.032 1.360 -2.861 1.00 92.44 169 LEU A C 1
ATOM 1281 O O . LEU A 1 169 ? 12.579 1.666 -3.918 1.00 92.44 169 LEU A O 1
ATOM 1285 N N . ALA A 1 170 ? 11.406 0.195 -2.686 1.00 91.75 170 ALA A N 1
ATOM 1286 C CA . ALA A 1 170 ? 11.267 -0.796 -3.746 1.00 91.75 170 ALA A CA 1
ATOM 1287 C C . ALA A 1 170 ? 10.398 -0.278 -4.899 1.00 91.75 170 ALA A C 1
ATOM 1289 O O . ALA A 1 170 ? 10.834 -0.339 -6.041 1.00 91.75 170 ALA A O 1
ATOM 1290 N N . GLY A 1 171 ? 9.234 0.306 -4.602 1.00 92.56 171 GLY A N 1
ATOM 1291 C CA . GLY A 1 171 ? 8.340 0.897 -5.597 1.00 92.56 171 GLY A CA 1
ATOM 1292 C C . GLY A 1 171 ? 8.952 2.105 -6.308 1.00 92.56 171 GLY A C 1
ATOM 1293 O O . GLY A 1 171 ? 8.893 2.183 -7.529 1.00 92.56 171 GLY A O 1
ATOM 1294 N N . CYS A 1 172 ? 9.622 3.006 -5.582 1.00 93.06 172 CYS A N 1
ATOM 1295 C CA . CYS A 1 172 ? 10.402 4.085 -6.198 1.00 93.06 172 CYS A CA 1
ATOM 1296 C C . CYS A 1 172 ? 11.508 3.531 -7.108 1.00 93.06 172 CYS A C 1
ATOM 1298 O O . CYS A 1 172 ? 11.756 4.084 -8.173 1.00 93.06 172 CYS A O 1
ATOM 1300 N N . GLY A 1 173 ? 12.181 2.455 -6.686 1.00 90.50 173 GLY A N 1
ATOM 1301 C CA . GLY A 1 173 ? 13.235 1.809 -7.464 1.00 90.50 173 GLY A CA 1
ATOM 1302 C C . GLY A 1 173 ? 12.702 1.166 -8.742 1.00 90.50 173 GLY A C 1
ATOM 1303 O O . GLY A 1 173 ? 13.305 1.343 -9.795 1.00 90.50 173 GLY A O 1
ATOM 1304 N N . GLU A 1 174 ? 11.555 0.489 -8.664 1.00 90.31 174 GLU A N 1
ATOM 1305 C CA . GLU A 1 174 ? 10.840 -0.034 -9.831 1.00 90.31 174 GLU A CA 1
ATOM 1306 C C . GLU A 1 174 ? 10.545 1.102 -10.818 1.00 90.31 174 GLU A C 1
ATOM 1308 O O . GLU A 1 174 ? 11.000 1.052 -11.952 1.00 90.31 174 GLU A O 1
ATOM 1313 N N . LEU A 1 175 ? 9.904 2.185 -10.365 1.00 90.62 175 LEU A N 1
ATOM 1314 C CA . LEU A 1 175 ? 9.537 3.325 -11.218 1.00 90.62 175 LEU A CA 1
ATOM 1315 C C . LEU A 1 175 ? 10.753 4.060 -11.812 1.00 90.62 175 LEU A C 1
ATOM 1317 O O . LEU A 1 175 ? 10.676 4.601 -12.911 1.00 90.62 175 LEU A O 1
ATOM 1321 N N . ALA A 1 176 ? 11.884 4.080 -11.105 1.00 89.25 176 ALA A N 1
ATOM 1322 C CA . ALA A 1 176 ? 13.109 4.742 -11.549 1.00 89.25 176 ALA A CA 1
ATOM 1323 C C . ALA A 1 176 ? 13.924 3.898 -12.547 1.00 89.25 176 ALA A C 1
ATOM 1325 O O . ALA A 1 176 ? 14.485 4.419 -13.520 1.00 89.25 176 ALA A O 1
ATOM 1326 N N . PHE A 1 177 ? 14.038 2.592 -12.296 1.00 85.50 177 PHE A N 1
ATOM 1327 C CA . PHE A 1 177 ? 15.039 1.740 -12.945 1.00 85.50 177 PHE A CA 1
ATOM 1328 C C . PHE A 1 177 ? 14.453 0.619 -13.799 1.00 85.50 177 PHE A C 1
ATOM 1330 O O . PHE A 1 177 ? 15.154 0.166 -14.702 1.00 85.50 177 PHE A O 1
ATOM 1337 N N . GLY A 1 178 ? 13.204 0.223 -13.565 1.00 80.56 178 GLY A N 1
ATOM 1338 C CA . GLY A 1 178 ? 12.508 -0.801 -14.339 1.00 80.56 178 GLY A CA 1
ATOM 1339 C C . GLY A 1 178 ? 11.003 -0.558 -14.476 1.00 80.56 178 GLY A C 1
ATOM 1340 O O . GLY A 1 178 ? 10.254 -1.507 -14.258 1.00 80.56 178 GLY A O 1
ATOM 1341 N N . PRO A 1 179 ? 10.526 0.655 -1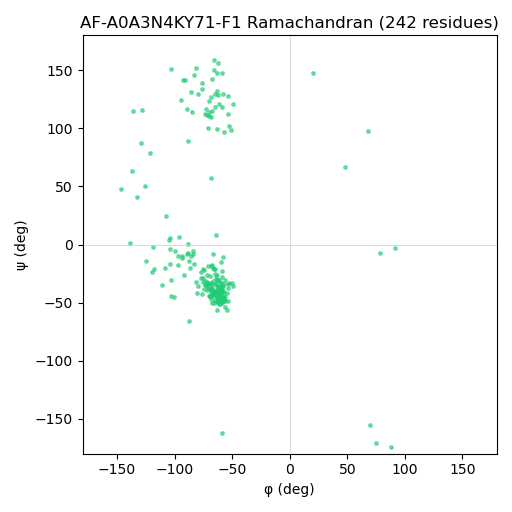4.840 1.00 67.69 179 PRO A N 1
ATOM 1342 C CA . PRO A 1 179 ? 9.171 0.746 -15.374 1.00 67.69 179 PRO A CA 1
ATOM 1343 C C . PRO A 1 179 ? 9.129 -0.154 -16.623 1.00 67.69 179 PRO A C 1
ATOM 1345 O O . PRO A 1 179 ? 10.170 -0.366 -17.241 1.00 67.69 179 PRO A O 1
ATOM 1348 N N . GLY A 1 180 ? 7.989 -0.772 -16.931 1.00 67.56 180 GLY A N 1
ATOM 1349 C CA . GLY A 1 180 ? 7.852 -1.744 -18.026 1.00 67.56 180 GLY A CA 1
ATOM 1350 C C . GLY A 1 180 ? 8.216 -1.218 -19.427 1.00 67.56 180 GLY A C 1
ATOM 1351 O O . GLY A 1 180 ? 8.924 -0.233 -19.579 1.00 67.56 180 GLY A O 1
ATOM 1352 N N . ASP A 1 181 ? 7.774 -1.923 -20.472 1.00 56.31 181 ASP A N 1
ATOM 1353 C CA . ASP A 1 181 ? 8.250 -1.704 -21.846 1.00 56.31 181 ASP A CA 1
ATOM 1354 C C . ASP A 1 181 ? 8.124 -0.238 -22.301 1.00 56.31 181 ASP A C 1
ATOM 1356 O O . ASP A 1 181 ? 7.026 0.295 -22.452 1.00 56.31 181 ASP A O 1
ATOM 1360 N N . GLY A 1 182 ? 9.295 0.380 -22.479 1.00 55.34 182 GLY A N 1
ATOM 1361 C CA . GLY A 1 182 ? 9.477 1.821 -22.518 1.00 55.34 182 GLY A CA 1
ATOM 1362 C C . GLY A 1 182 ? 9.046 2.507 -23.807 1.00 55.34 182 GLY A C 1
ATOM 1363 O O . GLY A 1 182 ? 9.438 2.121 -24.910 1.00 55.34 182 GLY A O 1
ATOM 1364 N N . GLU A 1 183 ? 8.316 3.603 -23.631 1.00 52.88 183 GLU A N 1
ATOM 1365 C CA . GLU A 1 183 ? 8.105 4.635 -24.645 1.00 52.88 183 GLU A CA 1
ATOM 1366 C C . GLU A 1 183 ? 8.986 5.864 -24.345 1.00 52.88 183 GLU A C 1
ATOM 1368 O O . GLU A 1 183 ? 9.300 6.163 -23.194 1.00 52.88 183 GLU A O 1
ATOM 1373 N N . GLU A 1 184 ? 9.379 6.613 -25.381 1.00 50.53 184 GLU A N 1
ATOM 1374 C CA . GLU A 1 184 ? 10.304 7.767 -25.312 1.00 50.53 184 GLU A CA 1
ATOM 1375 C C . GLU A 1 184 ? 9.845 8.914 -24.375 1.00 50.53 184 GLU A C 1
ATOM 1377 O O . GLU A 1 184 ? 10.635 9.797 -24.052 1.00 50.53 184 GLU A O 1
ATOM 1382 N N . GLY A 1 185 ? 8.600 8.894 -23.882 1.00 55.91 185 GLY A N 1
ATOM 1383 C CA . GLY A 1 185 ? 8.092 9.815 -22.853 1.00 55.91 185 GLY A CA 1
ATOM 1384 C C . GLY A 1 185 ? 8.395 9.405 -21.404 1.00 55.91 185 GLY A C 1
ATOM 1385 O O . GLY A 1 185 ? 8.150 10.182 -20.484 1.00 55.91 185 GLY A O 1
ATOM 1386 N N . GLU A 1 186 ? 8.928 8.203 -21.177 1.00 67.81 186 GLU A N 1
ATOM 1387 C CA . GLU A 1 186 ? 9.170 7.666 -19.835 1.00 67.81 186 GLU A CA 1
ATOM 1388 C C . GLU A 1 186 ? 10.536 8.056 -19.255 1.00 67.81 186 GLU A C 1
ATOM 1390 O O . GLU A 1 186 ? 10.749 7.919 -18.053 1.00 67.81 186 GLU A O 1
ATOM 1395 N N . GLU A 1 187 ? 11.479 8.563 -20.057 1.00 76.19 187 GLU A N 1
ATOM 1396 C CA . GLU A 1 187 ? 12.832 8.864 -19.568 1.00 76.19 187 GLU A CA 1
ATOM 1397 C C . GLU A 1 187 ? 12.868 10.062 -18.606 1.00 76.19 187 GLU A C 1
ATOM 1399 O O . GLU A 1 187 ? 13.469 9.969 -17.535 1.00 76.19 187 GLU A O 1
ATOM 1404 N N . GLU A 1 188 ? 12.165 11.154 -18.925 1.00 82.25 188 GLU A N 1
ATOM 1405 C CA . GLU A 1 188 ? 12.034 12.304 -18.016 1.00 82.25 188 GLU A CA 1
ATOM 1406 C C . GLU A 1 188 ? 11.355 11.887 -16.706 1.00 82.25 188 GLU A C 1
ATOM 1408 O O . GLU A 1 188 ? 11.802 12.229 -15.608 1.00 82.25 188 GLU A O 1
ATOM 1413 N N . GLU A 1 189 ? 10.307 11.072 -16.810 1.00 83.88 189 GLU A N 1
ATOM 1414 C CA . GLU A 1 189 ? 9.617 10.538 -15.648 1.00 83.88 189 GLU A CA 1
ATOM 1415 C C . GLU A 1 189 ? 10.531 9.633 -14.801 1.00 83.88 189 GLU A C 1
ATOM 1417 O O . GLU A 1 189 ? 10.539 9.732 -13.569 1.00 83.88 189 GLU A O 1
ATOM 1422 N N . ARG A 1 190 ? 11.364 8.800 -15.430 1.00 84.06 190 ARG A N 1
ATOM 1423 C CA . ARG A 1 190 ? 12.361 7.987 -14.724 1.00 84.06 190 ARG A CA 1
ATOM 1424 C C . ARG A 1 190 ? 13.361 8.844 -13.967 1.00 84.06 190 ARG A C 1
ATOM 1426 O O . ARG A 1 190 ? 13.694 8.496 -12.838 1.00 84.06 190 ARG A O 1
ATOM 1433 N N . GLU A 1 191 ? 13.820 9.958 -14.532 1.00 88.56 191 GLU A N 1
ATOM 1434 C CA . GLU A 1 191 ? 14.710 10.886 -13.823 1.00 88.56 191 GLU A CA 1
ATOM 1435 C C . GLU A 1 191 ? 14.029 11.517 -12.601 1.00 88.56 191 GLU A C 1
ATOM 1437 O O . GLU A 1 191 ? 14.627 11.578 -11.520 1.00 88.56 191 GLU A O 1
ATOM 1442 N N . VAL A 1 192 ? 12.747 11.885 -12.709 1.00 91.69 192 VAL A N 1
ATOM 1443 C CA . VAL A 1 192 ? 11.956 12.336 -11.550 1.00 91.69 192 VAL A CA 1
ATOM 1444 C C . VAL A 1 192 ? 11.916 11.250 -10.471 1.00 91.69 192 VAL A C 1
ATOM 1446 O O . VAL A 1 192 ? 12.148 11.534 -9.290 1.00 91.69 192 VAL A O 1
ATOM 1449 N N . TRP A 1 193 ? 11.671 9.997 -10.855 1.00 92.50 193 TRP A N 1
ATOM 1450 C CA . TRP A 1 193 ? 11.630 8.874 -9.919 1.00 92.50 193 TRP A CA 1
ATOM 1451 C C . TRP A 1 193 ? 12.996 8.522 -9.329 1.00 92.50 193 TRP A C 1
ATOM 1453 O O . TRP A 1 193 ? 13.060 8.208 -8.140 1.00 92.50 193 TRP A O 1
ATOM 1463 N N . LYS A 1 194 ? 14.094 8.661 -10.080 1.00 91.19 194 LYS A N 1
ATOM 1464 C CA . LYS A 1 194 ? 15.465 8.548 -9.551 1.00 91.19 194 LYS A CA 1
ATOM 1465 C C . LYS A 1 194 ? 15.726 9.607 -8.486 1.00 91.19 194 LYS A C 1
ATOM 1467 O O . LYS A 1 194 ? 16.219 9.273 -7.407 1.00 91.19 194 LYS A O 1
ATOM 1472 N N . GLY A 1 195 ? 15.334 10.856 -8.746 1.00 91.81 195 GLY A N 1
ATOM 1473 C CA . GLY A 1 195 ? 15.425 11.945 -7.773 1.00 91.81 195 GLY A CA 1
ATOM 1474 C C . GLY A 1 195 ? 14.616 11.660 -6.504 1.00 91.81 195 GLY A C 1
ATOM 1475 O O . GLY A 1 195 ? 15.131 11.796 -5.393 1.00 91.81 195 GLY A O 1
ATOM 1476 N N . ARG A 1 196 ? 13.370 11.187 -6.649 1.00 93.31 196 ARG A N 1
ATOM 1477 C CA . ARG A 1 196 ? 12.518 10.789 -5.512 1.00 93.31 196 ARG A CA 1
ATOM 1478 C C . ARG A 1 196 ? 13.112 9.616 -4.732 1.00 93.31 196 ARG A C 1
ATOM 1480 O O . ARG A 1 196 ? 13.155 9.673 -3.505 1.00 93.31 196 ARG A O 1
ATOM 1487 N N . TRP A 1 197 ? 13.594 8.581 -5.419 1.00 93.25 197 TRP A N 1
ATOM 1488 C CA . TRP A 1 197 ? 14.246 7.427 -4.799 1.00 93.25 197 TRP A CA 1
ATOM 1489 C C . TRP A 1 197 ? 15.464 7.860 -3.978 1.00 93.25 197 TRP A C 1
ATOM 1491 O O . TRP A 1 197 ? 15.564 7.518 -2.797 1.00 93.25 197 TRP A O 1
ATOM 1501 N N . TRP A 1 198 ? 16.336 8.683 -4.567 1.00 91.44 198 TRP A N 1
ATOM 1502 C CA . TRP A 1 198 ? 17.509 9.217 -3.880 1.00 91.44 198 TRP A CA 1
ATOM 1503 C C . TRP A 1 198 ? 17.129 10.068 -2.667 1.00 91.44 198 TRP A C 1
ATOM 1505 O O . TRP A 1 198 ? 17.688 9.881 -1.589 1.00 91.44 198 TRP A O 1
ATOM 1515 N N . GLY A 1 199 ? 16.115 10.928 -2.796 1.00 90.06 199 GLY A N 1
ATOM 1516 C CA . GLY A 1 199 ? 15.621 11.744 -1.688 1.00 90.06 199 GLY A CA 1
ATOM 1517 C C . GLY A 1 199 ? 15.128 10.912 -0.497 1.00 90.06 199 GLY A C 1
ATOM 1518 O O . GLY A 1 199 ? 15.355 11.289 0.654 1.00 90.06 199 GLY A O 1
ATOM 1519 N N . VAL A 1 200 ? 14.501 9.754 -0.739 1.00 88.62 200 VAL A N 1
ATOM 1520 C CA . VAL A 1 200 ? 14.109 8.825 0.339 1.00 88.62 200 VAL A CA 1
ATOM 1521 C C . VAL A 1 200 ? 15.342 8.185 0.986 1.00 88.62 200 VAL A C 1
ATOM 1523 O O . VAL A 1 200 ? 15.418 8.118 2.216 1.00 88.62 200 VAL A O 1
ATOM 1526 N N . VAL A 1 201 ? 16.319 7.745 0.187 1.00 87.44 201 VAL A N 1
ATOM 1527 C CA . VAL A 1 201 ? 17.575 7.156 0.684 1.00 87.44 201 VAL A CA 1
ATOM 1528 C C . VAL A 1 201 ? 18.339 8.155 1.552 1.00 87.44 201 VAL A C 1
ATOM 1530 O O . VAL A 1 201 ? 18.682 7.848 2.693 1.00 87.44 201 VAL A O 1
ATOM 1533 N N . GLU A 1 202 ? 18.562 9.367 1.059 1.00 87.19 202 GLU A N 1
ATOM 1534 C CA . GLU A 1 202 ? 19.295 10.404 1.782 1.00 87.19 202 GLU A CA 1
ATOM 1535 C C . GLU A 1 202 ? 18.599 10.766 3.098 1.00 87.19 202 GLU A C 1
ATOM 1537 O O . GLU A 1 202 ? 19.209 10.757 4.171 1.00 87.19 202 GLU A O 1
ATOM 1542 N N . ARG A 1 203 ? 17.288 11.017 3.035 1.00 84.31 203 ARG A N 1
ATOM 1543 C CA . ARG A 1 203 ? 16.525 11.505 4.184 1.00 84.31 203 ARG A CA 1
ATOM 1544 C C . ARG A 1 203 ? 16.316 10.453 5.266 1.00 84.31 203 ARG A C 1
ATOM 1546 O O . ARG A 1 203 ? 16.266 10.811 6.444 1.00 84.31 203 ARG A O 1
ATOM 1553 N N . PHE A 1 204 ? 16.144 9.187 4.893 1.00 81.50 204 PHE A N 1
ATOM 1554 C CA . PHE A 1 204 ? 15.699 8.159 5.835 1.00 81.50 204 PHE A CA 1
ATOM 1555 C C . PHE A 1 204 ? 16.676 7.007 6.021 1.00 81.50 204 PHE A C 1
ATOM 1557 O O . PHE A 1 204 ? 16.624 6.390 7.075 1.00 81.50 204 PHE A O 1
ATOM 1564 N N . VAL A 1 205 ? 17.563 6.724 5.067 1.00 77.56 205 VAL A N 1
ATOM 1565 C CA . VAL A 1 205 ? 18.519 5.608 5.168 1.00 77.56 205 VAL A CA 1
ATOM 1566 C C . VAL A 1 205 ? 19.904 6.096 5.582 1.00 77.56 205 VAL A C 1
ATOM 1568 O O . VAL A 1 205 ? 20.527 5.505 6.459 1.00 77.56 205 VAL A O 1
ATOM 1571 N N . LEU A 1 206 ? 20.378 7.184 4.973 1.00 74.69 206 LEU A N 1
ATOM 1572 C CA . LEU A 1 206 ? 21.712 7.740 5.226 1.00 74.69 206 LEU A CA 1
ATOM 1573 C C . LEU A 1 206 ? 21.733 8.766 6.365 1.00 74.69 206 LEU A C 1
ATOM 1575 O O . LEU A 1 206 ? 22.804 9.190 6.798 1.00 74.69 206 LEU A O 1
ATOM 1579 N N . SER A 1 207 ? 20.565 9.158 6.878 1.00 66.81 207 SER A N 1
ATOM 1580 C CA . SER A 1 207 ? 20.485 10.060 8.020 1.00 66.81 207 SER A CA 1
ATOM 1581 C C . SER A 1 207 ? 21.116 9.413 9.265 1.00 66.81 207 SER A C 1
ATOM 1583 O O . SER A 1 207 ? 20.766 8.280 9.606 1.00 66.81 207 SER A O 1
ATOM 1585 N N . PRO A 1 208 ? 21.987 10.123 10.011 1.00 49.62 208 PRO A N 1
ATOM 1586 C CA . PRO A 1 208 ? 22.667 9.583 11.194 1.00 49.62 208 PRO A CA 1
ATOM 1587 C C . PRO A 1 208 ? 21.712 9.125 12.312 1.00 49.62 208 PRO A C 1
ATOM 1589 O O . PRO A 1 208 ? 22.114 8.357 13.184 1.00 49.62 208 PRO A O 1
ATOM 1592 N N . PHE A 1 209 ? 20.435 9.517 12.265 1.00 47.00 209 PHE A N 1
ATOM 1593 C CA . PHE A 1 209 ? 19.393 9.025 13.171 1.00 47.00 209 PHE A CA 1
ATOM 1594 C C . PHE A 1 209 ? 18.981 7.564 12.916 1.00 47.00 209 PHE A C 1
ATOM 1596 O O . PHE A 1 209 ? 18.428 6.928 13.812 1.00 47.00 209 PHE A O 1
ATOM 1603 N N . PHE A 1 210 ? 19.269 6.998 11.738 1.00 44.84 210 PHE A N 1
ATOM 1604 C CA . PHE A 1 210 ? 18.947 5.602 11.421 1.00 44.84 210 PHE A CA 1
ATOM 1605 C C . PHE A 1 210 ? 19.926 4.604 12.071 1.00 44.84 210 PHE A C 1
ATOM 1607 O O . PHE A 1 210 ? 19.548 3.473 12.373 1.00 44.84 210 PHE A O 1
ATOM 1614 N N . CYS A 1 211 ? 21.150 5.037 12.405 1.00 38.59 211 CYS A N 1
ATOM 1615 C CA . CYS A 1 211 ? 22.140 4.228 13.136 1.00 38.59 211 CYS A CA 1
ATOM 1616 C C . CYS A 1 211 ? 21.740 3.902 14.591 1.00 38.59 211 CYS A C 1
ATOM 1618 O O . CYS A 1 211 ? 22.413 3.100 15.236 1.00 38.59 211 CYS A O 1
ATOM 1620 N N . GLY A 1 212 ? 20.652 4.489 15.107 1.00 35.06 212 GLY A N 1
ATOM 1621 C CA . GLY A 1 212 ? 20.077 4.168 16.418 1.00 35.06 212 GLY A CA 1
ATOM 1622 C C . GLY A 1 212 ? 19.047 3.029 16.413 1.00 35.06 212 GLY A C 1
ATOM 1623 O O . GLY A 1 212 ? 18.501 2.709 17.469 1.00 35.06 212 GLY A O 1
ATOM 1624 N N . TRP A 1 213 ? 18.743 2.415 15.261 1.00 43.66 213 TRP A N 1
ATOM 1625 C CA . TRP A 1 213 ? 17.797 1.297 15.192 1.00 43.66 213 TRP A CA 1
ATOM 1626 C C . TRP A 1 213 ? 18.414 0.053 15.848 1.00 43.66 213 TRP A C 1
ATOM 1628 O O . TRP A 1 213 ? 19.397 -0.503 15.363 1.00 43.66 213 TRP A O 1
ATOM 1638 N N . ASN A 1 214 ? 17.828 -0.389 16.964 1.00 34.41 214 ASN A N 1
ATOM 1639 C CA . ASN A 1 214 ? 18.249 -1.566 17.726 1.00 34.41 214 ASN A CA 1
ATOM 1640 C C . ASN A 1 214 ? 18.408 -2.824 16.836 1.00 34.41 214 ASN A C 1
ATOM 1642 O O . ASN A 1 214 ? 17.449 -3.526 16.523 1.00 34.41 214 ASN A O 1
ATOM 1646 N N . GLY A 1 215 ? 19.650 -3.117 16.453 1.00 37.56 215 GLY A N 1
ATOM 1647 C CA . GLY A 1 215 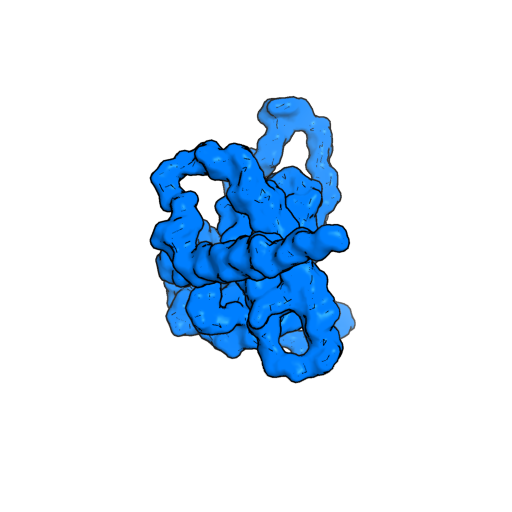? 20.255 -4.450 16.505 1.00 37.56 215 GLY A CA 1
ATOM 1648 C C . GLY A 1 215 ? 19.931 -5.508 15.444 1.00 37.56 215 GLY A C 1
ATOM 1649 O O . GLY A 1 215 ? 20.593 -6.543 15.484 1.00 37.56 215 GLY A O 1
ATOM 1650 N N . HIS A 1 216 ? 18.992 -5.329 14.505 1.00 38.03 216 HIS A N 1
ATOM 1651 C CA . HIS A 1 216 ? 18.618 -6.453 13.614 1.00 38.03 216 HIS A CA 1
ATOM 1652 C C . HIS A 1 216 ? 18.395 -6.171 12.126 1.00 38.03 216 HIS A C 1
ATOM 1654 O O . HIS A 1 216 ? 18.110 -7.108 11.386 1.00 38.03 216 HIS A O 1
ATOM 1660 N N . PHE A 1 217 ? 18.569 -4.939 11.647 1.00 40.75 217 PHE A N 1
ATOM 1661 C CA . PHE A 1 217 ? 18.366 -4.640 10.228 1.00 40.75 217 PHE A CA 1
ATOM 1662 C C . PHE A 1 217 ? 19.563 -3.894 9.639 1.00 40.75 217 PHE A C 1
ATOM 1664 O O . PHE A 1 217 ? 19.609 -2.667 9.613 1.00 40.75 217 PHE A O 1
ATOM 1671 N N . ARG A 1 218 ? 20.561 -4.648 9.169 1.00 43.06 218 ARG A N 1
ATOM 1672 C CA . ARG A 1 218 ? 21.606 -4.116 8.290 1.00 43.06 218 ARG A CA 1
ATOM 1673 C C . ARG A 1 218 ? 21.136 -4.262 6.847 1.00 43.06 218 ARG A C 1
ATOM 1675 O O . ARG A 1 218 ? 20.971 -5.379 6.364 1.00 43.06 218 ARG A O 1
ATOM 1682 N N . LEU A 1 219 ? 20.948 -3.138 6.152 1.00 42.59 219 LEU A N 1
ATOM 1683 C CA . LEU A 1 219 ? 20.627 -3.123 4.717 1.00 42.59 219 LEU A CA 1
ATOM 1684 C C . LEU A 1 219 ? 21.635 -3.943 3.887 1.00 42.59 219 LEU A C 1
ATOM 1686 O O . LEU A 1 219 ? 21.235 -4.597 2.926 1.00 42.59 219 LEU A O 1
ATOM 1690 N N . SER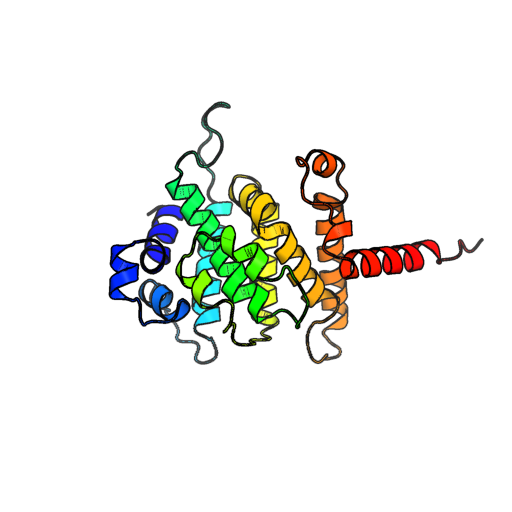 A 1 220 ? 22.906 -3.980 4.305 1.00 38.22 220 SER A N 1
ATOM 1691 C CA . SER A 1 220 ? 23.975 -4.764 3.668 1.00 38.22 220 SER A CA 1
ATOM 1692 C C . SER A 1 220 ? 23.736 -6.275 3.674 1.00 38.22 220 SER A C 1
ATOM 1694 O O . SER A 1 220 ? 24.161 -6.959 2.749 1.00 38.22 220 SER A O 1
ATOM 1696 N N . ASP A 1 221 ? 23.039 -6.801 4.683 1.00 36.59 221 ASP A N 1
ATOM 1697 C CA . ASP A 1 221 ? 22.958 -8.248 4.924 1.00 36.59 221 ASP A CA 1
ATOM 1698 C C . ASP A 1 221 ? 21.717 -8.876 4.261 1.00 36.59 221 ASP A C 1
ATOM 1700 O O . ASP A 1 221 ? 21.567 -10.099 4.194 1.00 36.59 221 ASP A O 1
ATOM 1704 N N . HIS A 1 222 ? 20.799 -8.044 3.759 1.00 38.28 222 HIS A N 1
ATOM 1705 C CA . HIS A 1 222 ? 19.533 -8.486 3.169 1.00 38.28 222 HIS A CA 1
ATOM 1706 C C . HIS A 1 222 ? 19.281 -7.979 1.748 1.00 38.28 222 HIS A C 1
ATOM 1708 O O . HIS A 1 222 ? 18.429 -8.549 1.068 1.00 38.28 222 HIS A O 1
ATOM 1714 N N . TYR A 1 223 ? 20.031 -6.978 1.276 1.00 47.84 223 TYR A N 1
ATOM 1715 C CA . TYR A 1 223 ? 19.775 -6.310 -0.003 1.00 47.84 223 TYR A CA 1
ATOM 1716 C C . TYR A 1 223 ? 21.062 -6.060 -0.803 1.00 47.84 223 TYR A C 1
ATOM 1718 O O . TYR A 1 223 ? 21.399 -4.905 -1.079 1.00 47.84 223 TYR A O 1
ATOM 1726 N N . PRO A 1 224 ? 21.781 -7.123 -1.223 1.00 43.47 224 PRO A N 1
ATOM 1727 C CA . PRO A 1 224 ? 23.005 -6.975 -2.003 1.00 43.47 224 PRO A CA 1
ATOM 1728 C C . PRO A 1 224 ? 22.753 -6.197 -3.296 1.00 43.47 224 PRO A C 1
ATOM 1730 O O . PRO A 1 224 ? 23.562 -5.354 -3.630 1.00 43.47 224 PRO A O 1
ATOM 1733 N N . PHE A 1 225 ? 21.597 -6.358 -3.950 1.00 39.16 225 PHE A N 1
ATOM 1734 C CA . PHE A 1 225 ? 21.255 -5.632 -5.182 1.00 39.16 225 PHE A CA 1
ATOM 1735 C C . PHE A 1 225 ? 21.128 -4.112 -5.001 1.00 39.16 225 PHE A C 1
ATOM 1737 O O . PHE A 1 225 ? 21.649 -3.355 -5.816 1.00 39.16 225 PHE A O 1
ATOM 1744 N N . TYR A 1 226 ? 20.493 -3.647 -3.919 1.00 41.25 226 TYR A N 1
ATOM 1745 C CA . TYR A 1 226 ? 20.399 -2.214 -3.619 1.00 41.25 226 TYR A CA 1
ATOM 1746 C C . TYR A 1 226 ? 21.748 -1.651 -3.170 1.00 41.25 226 TYR A C 1
ATOM 1748 O O . TYR A 1 226 ? 22.068 -0.511 -3.490 1.00 41.25 226 TYR A O 1
ATOM 1756 N N . PHE A 1 227 ? 22.570 -2.462 -2.495 1.00 42.72 227 PHE A N 1
ATOM 1757 C CA . PHE A 1 227 ? 23.945 -2.104 -2.165 1.00 42.72 227 PHE A CA 1
ATOM 1758 C C . PHE A 1 227 ? 24.840 -2.057 -3.412 1.00 42.72 227 PHE A C 1
ATOM 1760 O O . PHE A 1 227 ? 25.651 -1.150 -3.530 1.00 42.72 227 PHE A O 1
ATOM 1767 N N . THR A 1 228 ? 24.672 -2.963 -4.380 1.00 40.38 228 THR A N 1
ATOM 1768 C CA . THR A 1 228 ? 25.392 -2.945 -5.661 1.00 40.38 228 THR A CA 1
ATOM 1769 C C . THR A 1 228 ? 24.946 -1.767 -6.519 1.00 40.38 228 THR A C 1
ATOM 1771 O O . THR A 1 228 ? 25.804 -1.053 -7.013 1.00 40.38 228 THR A O 1
ATOM 1774 N N . ALA A 1 229 ? 23.645 -1.476 -6.623 1.00 41.03 229 ALA A N 1
ATOM 1775 C CA . ALA A 1 229 ? 23.149 -0.278 -7.305 1.00 41.03 229 ALA A CA 1
ATOM 1776 C C . ALA A 1 229 ? 23.649 1.015 -6.631 1.00 41.03 229 ALA A C 1
ATOM 1778 O O . ALA A 1 229 ? 24.077 1.941 -7.317 1.00 41.03 229 ALA A O 1
ATOM 1779 N N . TYR A 1 230 ? 23.686 1.055 -5.296 1.00 45.03 230 TYR A N 1
ATOM 1780 C CA . TYR A 1 230 ? 24.294 2.132 -4.508 1.00 45.03 230 TYR A CA 1
ATOM 1781 C C . TYR A 1 230 ? 25.804 2.265 -4.772 1.00 45.03 230 TYR A C 1
ATOM 1783 O O . TYR A 1 230 ? 26.294 3.370 -4.993 1.00 45.03 230 TYR A O 1
ATOM 1791 N N . HIS A 1 231 ? 26.543 1.154 -4.832 1.00 40.66 231 HIS A N 1
ATOM 1792 C CA . HIS A 1 231 ? 27.990 1.146 -5.066 1.00 40.66 231 HIS A CA 1
ATOM 1793 C C . HIS A 1 231 ? 28.354 1.470 -6.523 1.00 40.66 231 HIS A C 1
ATOM 1795 O O . HIS A 1 231 ? 29.340 2.160 -6.771 1.00 40.66 231 HIS A O 1
ATOM 1801 N N . SER A 1 232 ? 27.542 1.034 -7.486 1.00 34.88 232 SER A N 1
ATOM 1802 C CA . SER A 1 232 ? 27.658 1.399 -8.899 1.00 34.88 232 SER A CA 1
ATOM 1803 C C . SER A 1 232 ? 27.310 2.873 -9.117 1.00 34.88 232 SER A C 1
ATOM 1805 O O . SER A 1 232 ? 28.025 3.556 -9.841 1.00 34.88 232 SER A O 1
ATOM 1807 N N . SER A 1 233 ? 26.293 3.405 -8.430 1.00 34.84 233 SER A N 1
ATOM 1808 C CA . SER A 1 233 ? 25.943 4.835 -8.487 1.00 34.84 233 SER A CA 1
ATOM 1809 C C . SER A 1 233 ? 27.014 5.719 -7.835 1.00 34.84 233 SER A C 1
ATOM 1811 O O . SER A 1 233 ? 27.350 6.775 -8.365 1.00 34.84 233 SER A O 1
ATOM 1813 N N . LEU A 1 234 ? 27.622 5.267 -6.730 1.00 35.31 234 LEU A N 1
ATOM 1814 C CA . LEU A 1 234 ? 28.776 5.928 -6.109 1.00 35.31 234 LEU A CA 1
ATOM 1815 C C . LEU A 1 234 ? 30.037 5.860 -6.979 1.00 35.31 234 LEU A C 1
ATOM 1817 O O . LEU A 1 234 ? 30.787 6.832 -7.028 1.00 35.31 234 LEU A O 1
ATOM 1821 N N . GLN A 1 235 ? 30.278 4.753 -7.687 1.00 33.03 235 GLN A N 1
ATOM 1822 C CA . GLN A 1 235 ? 31.374 4.677 -8.657 1.00 33.03 235 GLN A CA 1
ATOM 1823 C C . GLN A 1 235 ? 31.153 5.653 -9.814 1.00 33.03 235 GLN A C 1
ATOM 1825 O O . GLN A 1 235 ? 32.062 6.412 -10.119 1.00 33.03 235 GLN A O 1
ATOM 1830 N N . ILE A 1 236 ? 29.940 5.738 -10.368 1.00 34.44 236 ILE A N 1
ATOM 1831 C CA . ILE A 1 236 ? 29.610 6.683 -11.448 1.00 34.44 236 ILE A CA 1
ATOM 1832 C C . ILE A 1 236 ? 29.787 8.145 -10.994 1.00 34.44 236 ILE A C 1
ATOM 1834 O O . ILE A 1 236 ? 30.368 8.948 -11.726 1.00 34.44 236 ILE A O 1
ATOM 1838 N N . LEU A 1 237 ? 29.381 8.484 -9.764 1.00 29.66 237 LEU A N 1
ATOM 1839 C CA . LEU A 1 237 ? 29.531 9.833 -9.194 1.00 29.66 237 LEU A CA 1
ATOM 1840 C C . LEU A 1 237 ? 30.971 10.185 -8.776 1.00 29.66 237 LEU A C 1
ATOM 1842 O O . LEU A 1 237 ? 31.311 11.364 -8.699 1.00 29.66 237 LEU A O 1
ATOM 1846 N N . THR A 1 238 ? 31.833 9.194 -8.529 1.00 32.94 238 THR A N 1
ATOM 1847 C CA . THR A 1 238 ? 33.258 9.411 -8.205 1.00 32.94 238 THR A CA 1
ATOM 1848 C C . THR A 1 238 ? 34.176 9.343 -9.426 1.00 32.94 238 THR A C 1
ATOM 1850 O O . THR A 1 238 ? 35.329 9.764 -9.337 1.00 32.94 238 THR A O 1
ATOM 1853 N N . THR A 1 239 ? 33.674 8.884 -10.577 1.00 30.27 239 THR A N 1
ATOM 1854 C CA . THR A 1 239 ? 34.424 8.822 -11.843 1.00 30.27 239 THR A CA 1
ATOM 1855 C C . THR A 1 239 ? 34.196 9.998 -12.787 1.00 30.27 239 THR A C 1
ATOM 1857 O O . THR A 1 239 ? 34.727 9.965 -13.892 1.00 30.27 239 THR A O 1
ATOM 1860 N N . VAL A 1 240 ? 33.475 11.055 -12.395 1.00 31.22 240 VAL A N 1
ATOM 1861 C CA . VAL A 1 240 ? 33.538 12.317 -13.152 1.00 31.22 240 VAL A CA 1
ATOM 1862 C C . VAL A 1 240 ? 34.928 12.918 -12.910 1.00 31.22 240 VAL A C 1
ATOM 1864 O O . VAL A 1 240 ? 35.215 13.330 -11.781 1.00 31.22 240 VAL A O 1
ATOM 1867 N N . PRO A 1 241 ? 35.831 12.958 -13.909 1.00 31.06 241 PRO A N 1
ATOM 1868 C CA . PRO A 1 241 ? 37.100 13.633 -13.719 1.00 31.06 241 PRO A CA 1
ATOM 1869 C C . PRO A 1 241 ? 36.795 15.107 -13.457 1.00 31.06 241 PRO A C 1
ATOM 1871 O O . PRO A 1 241 ? 36.056 15.739 -14.212 1.00 31.06 241 PRO A O 1
ATOM 1874 N N . LYS A 1 242 ? 37.365 15.659 -12.382 1.00 36.66 242 LYS A N 1
ATOM 1875 C CA . LYS A 1 242 ? 37.503 17.109 -12.241 1.00 36.66 242 LYS A CA 1
ATOM 1876 C C . LYS A 1 242 ? 38.293 17.595 -13.455 1.00 36.66 242 LYS A C 1
ATOM 1878 O O . LYS A 1 242 ? 39.514 17.463 -13.485 1.00 36.66 242 LYS A O 1
ATOM 1883 N N . ALA A 1 243 ? 37.583 18.070 -14.472 1.00 33.94 243 ALA A N 1
ATOM 1884 C CA . ALA A 1 243 ? 38.183 18.847 -15.535 1.00 33.94 243 ALA A CA 1
ATOM 1885 C C . ALA A 1 243 ? 38.692 20.154 -14.913 1.00 33.94 243 ALA A C 1
ATOM 1887 O O . ALA A 1 243 ? 37.997 20.780 -14.110 1.00 33.94 243 ALA A O 1
ATOM 1888 N N . ILE A 1 244 ? 39.953 20.432 -15.224 1.00 36.94 244 ILE A N 1
ATOM 1889 C CA . ILE A 1 244 ? 40.799 21.542 -14.777 1.00 36.94 244 ILE A CA 1
ATOM 1890 C C . ILE A 1 244 ? 40.232 22.877 -15.255 1.00 36.94 244 ILE A C 1
ATOM 1892 O O . ILE A 1 244 ? 39.765 22.919 -16.415 1.00 36.94 244 ILE A O 1
#

Radius of gyration: 19.23 Å; Cα contacts (8 Å, |Δi|>4): 222; chains: 1; bounding box: 62×39×52 Å

Nearest PDB structures (foldseek):
  4xdn-assembly1_A  TM=2.269E-01  e=5.129E+00  Saccharomyces cerevisiae
  5w94-assembly1_A  TM=3.066E-01  e=9.798E+00  Saccharomyces cerevisiae

InterPro domains:
  IPR057347 TANGO6, N-terminal domain [PF25267] (68-191)

Sequence (244 aa):
MTALSEAQYFLSPVLDRTQLLTHRNLPLLDRLALTLPPSPTPDPAQTLASKVLTHALHLLHTISTTPTPTITPATTALENATDNRTLNALLDLLVLEGIYPSLSPGIGIPLSRRARNFVIPASRAKITEIEDRRDVRLLRSVVEGLLEALGSGGAAARAVRERCLVDVLAGCGELAFGPGDGEEGEEEEREVWKGRWWGVVERFVLSPFFCGWNGHFRLSDHYPFYFTAYHSSLQILTTVPKAI

Solvent-accessible surface area (backbone atoms only — not comparable to full-atom values): 14360 Å² total; per-residue (Å²): 134,53,53,63,57,50,46,44,55,38,44,32,45,63,70,35,72,68,41,38,64,75,48,62,90,52,55,72,64,65,46,41,54,74,52,53,77,84,69,96,66,86,59,89,85,63,48,71,64,55,55,53,46,51,51,50,46,50,40,50,50,48,54,36,69,54,79,74,80,92,56,66,102,87,63,77,65,74,84,47,68,67,55,48,50,42,53,49,32,51,52,45,47,46,41,64,71,30,39,59,25,33,46,61,92,90,61,58,75,64,55,82,78,49,47,81,75,49,71,49,63,72,57,64,80,39,73,88,63,66,63,85,44,74,40,61,68,54,28,48,56,47,42,52,51,51,52,48,32,45,68,60,38,69,59,49,13,49,50,39,58,78,74,38,43,67,50,47,48,33,45,29,42,34,50,33,76,56,57,72,96,80,54,93,78,48,58,66,54,18,52,53,26,43,53,52,34,47,52,50,41,52,67,60,62,68,30,80,75,47,80,72,63,86,88,77,83,58,64,75,83,78,34,59,65,63,49,48,52,49,52,52,51,49,48,58,69,68,65,62,75,84,78,130

Organism: NCBI:txid1392247

Foldseek 3Di:
DALLVLLCQLCCCQQPPVNCVVCVPPAPLVSSLVSQDDDPDPPVPQDSLNSSLVVLLVSLLSVLPPDDPDDDPVDAADPDPSSLLSLQQSVLSLLQSQQVLQADPPFFDQVCVVVVVHSRVSSNVCSVPSNNDNPLVSLVVSLVSLVVLLVSDGHSVVSCLVRPLRSSLRSLCCLQPPNDDDDPVSPVVNVVSVVVSVVSCVPRVVPPVNVPPPDDDDCVVRPVPVVVVVVVVVVVVVPPPPDD

pLDDT: mean 74.04, std 20.08, range [29.66, 96.12]

Mean predicted aligned error: 11.36 Å